Protein AF-A0A3B5AKZ3-F1 (afdb_monomer_lite)

Radius of gyration: 23.42 Å; chains: 1; bounding box: 52×50×94 Å

Sequence (272 aa):
SLGPVSRWSVMSQTPILSVLPTRTLVDEKFKVLVENLPPACPVTVRSLHHSEDNHDWEAFGFYVSDHGGTVNVSKDLSFGGTYTGQEPMGLLWSMCPVPGSREADSILVTEQWTNSFPLRSCPGPFPGILDLWGGGGGLMEYRSALLASHGYATMSLDYLGCDQPEFSYAEVSTAFNIIKDHPQVIEDRVGVFGISLGSLVALYLYPGAGHLIEPPFSPHFRVTNFMTSERGKVVMLWGGHTKPHADAQEDSWRKILSFLQQHLYCRHKAKL

Organism: NCBI:txid144197

Foldseek 3Di:
DDDDDPPPPPPPQDKDWDKPPPDDAPLDFIKIKIARAAAQAKDKDKDWDQAPVRWIKIWIFIFTHHRRRMDIQQAGFGPDTLDTGNDRLRRQQSIDTDPPGDDDDFRQPPPPDDDDQPQDPDPAQFAEEEEEEDPQFDWRCSVVSVVSPVGYHYDTDGQCHLVHPDGDPPRVVVVQVVRLPDPSHDNVGYYYDYADPCLVVVCVVQPQAFRDQDAASGYDDQWHWGQRPPDGIDIDGRGGDRPSNNVSNSVVVVVVSVVSCCRRPNDDPDDD

Secondary structure (DSSP, 8-state):
---------------EEEEESSS--TTS--EEEEESPPTT-EEEEEEEEE-TTS-EEEEEEEEE--TTS-EETTTSPB-SBS--BS-TTHHHHT-EEPTTSPPPP---------S-----S----EEEEEEE--TT-S---HHHHHHHHTT-EEEEE--S-TT--S--HHHHHHHHHHHHT-TTEEEEEEEEEE-STTHHHHHHHSTT--S--PSTTPPP-SEEEEEETTTEEEEEE----HHHHHHHHHHHHHHHHHHHIIIII-------

Structure (mmCIF, N/CA/C/O backbone):
data_AF-A0A3B5AKZ3-F1
#
_entry.id   AF-A0A3B5AKZ3-F1
#
loop_
_atom_site.group_PDB
_atom_site.id
_atom_site.type_symbol
_atom_site.label_atom_id
_atom_site.label_alt_id
_atom_site.label_comp_id
_atom_site.label_asym_id
_atom_site.label_entity_id
_atom_site.label_seq_id
_atom_site.pdbx_PDB_ins_code
_atom_site.Cartn_x
_atom_site.Cartn_y
_atom_site.Cartn_z
_atom_site.occupancy
_atom_site.B_iso_or_equiv
_atom_site.auth_seq_id
_atom_site.auth_comp_id
_atom_site.auth_asym_id
_atom_site.auth_atom_id
_atom_site.pdbx_PDB_model_num
ATOM 1 N N . SER A 1 1 ? -28.402 2.019 60.873 1.00 38.19 1 SER A N 1
ATOM 2 C CA . SER A 1 1 ? -27.631 0.982 60.167 1.00 38.19 1 SER A CA 1
ATOM 3 C C . SER A 1 1 ? -27.603 1.354 58.696 1.00 38.19 1 SER A C 1
ATOM 5 O O . SER A 1 1 ? -28.601 1.170 58.014 1.00 38.19 1 SER A O 1
ATOM 7 N N . LEU A 1 2 ? -26.532 2.011 58.250 1.00 40.41 2 LEU A N 1
ATOM 8 C CA . LEU A 1 2 ? -26.269 2.285 56.836 1.00 40.41 2 LEU A CA 1
ATOM 9 C C . LEU A 1 2 ? -25.226 1.249 56.413 1.00 40.41 2 LEU A C 1
ATOM 11 O O . LEU A 1 2 ? -24.112 1.263 56.932 1.00 40.41 2 LEU A O 1
ATOM 15 N N . GLY A 1 3 ? -25.630 0.289 55.581 1.00 41.44 3 GLY A N 1
ATOM 16 C CA . GLY A 1 3 ? -24.739 -0.757 55.081 1.00 41.44 3 GLY A CA 1
ATOM 17 C C . GLY A 1 3 ? -23.636 -0.174 54.188 1.00 41.44 3 GLY A C 1
ATOM 18 O O . GLY A 1 3 ? -23.823 0.901 53.613 1.00 41.44 3 GLY A O 1
ATOM 19 N N . PRO A 1 4 ? -22.481 -0.848 54.064 1.00 47.69 4 PRO A N 1
ATOM 20 C CA . PRO A 1 4 ? -21.400 -0.361 53.225 1.00 47.69 4 PRO A CA 1
ATOM 21 C C . PRO A 1 4 ? -21.835 -0.396 51.758 1.00 47.69 4 PRO A C 1
ATOM 23 O O . PRO A 1 4 ? -22.266 -1.427 51.244 1.00 47.69 4 PRO A O 1
ATOM 26 N N . VAL A 1 5 ? -21.710 0.748 51.083 1.00 45.78 5 VAL A N 1
ATOM 27 C CA . VAL A 1 5 ? -21.832 0.850 49.628 1.00 45.78 5 VAL A CA 1
ATOM 28 C C . VAL A 1 5 ? -20.683 0.041 49.035 1.00 45.78 5 VAL A C 1
ATOM 30 O O . VAL A 1 5 ? -19.519 0.430 49.140 1.00 45.78 5 VAL A O 1
ATOM 33 N N . SER A 1 6 ? -20.998 -1.114 48.455 1.00 44.44 6 SE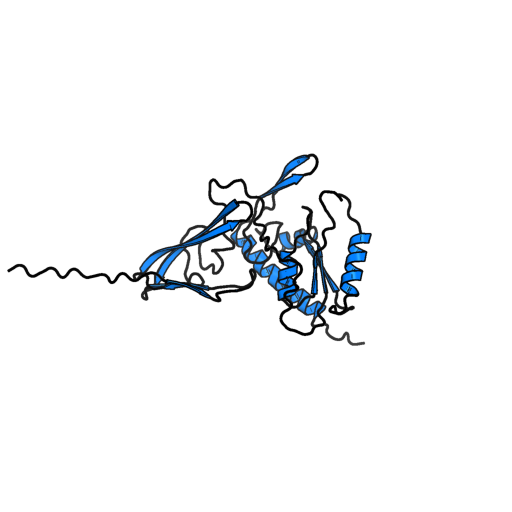R A N 1
ATOM 34 C CA . SER A 1 6 ? -20.045 -1.924 47.706 1.00 44.44 6 SER A CA 1
ATOM 35 C C . SER A 1 6 ? -19.539 -1.102 46.525 1.00 44.44 6 SER A C 1
ATOM 37 O O . SER A 1 6 ? -20.247 -0.884 45.540 1.00 44.44 6 SER A O 1
ATOM 39 N N . ARG A 1 7 ? -18.309 -0.606 46.648 1.00 41.50 7 ARG A N 1
ATOM 40 C CA . ARG A 1 7 ? -17.554 -0.000 45.558 1.00 41.50 7 ARG A CA 1
ATOM 41 C C . ARG A 1 7 ? -17.318 -1.112 44.541 1.00 41.50 7 ARG A C 1
ATOM 43 O O . ARG A 1 7 ? -16.492 -1.986 44.781 1.00 41.50 7 ARG A O 1
ATOM 50 N N . TRP A 1 8 ? -18.086 -1.115 43.454 1.00 39.38 8 TRP A N 1
ATOM 51 C CA . TRP A 1 8 ? -17.818 -1.972 42.306 1.00 39.38 8 TRP A CA 1
ATOM 52 C C . TRP A 1 8 ? -16.406 -1.643 41.828 1.00 39.38 8 TRP A C 1
ATOM 54 O O . TRP A 1 8 ? -16.157 -0.588 41.245 1.00 39.38 8 TRP A O 1
ATOM 64 N N . SER A 1 9 ? -15.457 -2.510 42.160 1.00 45.84 9 SER A N 1
ATOM 65 C CA . SER A 1 9 ? -14.143 -2.514 41.548 1.00 45.84 9 SER A CA 1
ATOM 66 C C . SER A 1 9 ? -14.359 -2.890 40.090 1.00 45.84 9 SER A C 1
ATOM 68 O O . SER A 1 9 ? -14.477 -4.070 39.762 1.00 45.84 9 SER A O 1
ATOM 70 N N . VAL A 1 10 ? -14.467 -1.886 39.221 1.00 53.59 10 VAL A N 1
ATOM 71 C CA . VAL A 1 10 ? -14.235 -2.080 37.792 1.00 53.59 10 VAL A CA 1
ATOM 72 C C . VAL A 1 10 ? -12.826 -2.652 37.711 1.00 53.59 10 VAL A C 1
ATOM 74 O O . VAL A 1 10 ? -11.857 -1.959 38.019 1.00 53.59 10 VAL A O 1
ATOM 77 N N . MET A 1 11 ? -12.715 -3.953 37.435 1.00 53.28 11 MET A N 1
ATOM 78 C CA . MET A 1 11 ? -11.422 -4.567 37.169 1.00 53.28 11 MET A CA 1
ATOM 79 C C . MET A 1 11 ? -10.789 -3.750 36.047 1.00 53.28 11 MET A C 1
ATOM 81 O O . MET A 1 11 ? -11.397 -3.594 34.990 1.00 53.28 11 MET A O 1
ATOM 85 N N . SER A 1 12 ? -9.618 -3.172 36.313 1.00 55.72 12 SER A N 1
ATOM 86 C CA . SER A 1 12 ? -8.821 -2.475 35.309 1.00 55.72 12 SER A CA 1
ATOM 87 C C . SER A 1 12 ? -8.447 -3.493 34.238 1.00 55.72 12 SER A C 1
ATOM 89 O O . SER A 1 12 ? -7.471 -4.224 34.392 1.00 55.72 12 SER A O 1
ATOM 91 N N . GLN A 1 13 ? -9.263 -3.598 33.193 1.00 72.88 13 GLN A N 1
ATOM 92 C CA . GLN A 1 13 ? -8.918 -4.366 32.011 1.00 72.88 13 GLN A CA 1
ATOM 93 C C . GLN A 1 13 ? -7.865 -3.557 31.260 1.00 72.88 13 GLN A C 1
ATOM 95 O O . GLN A 1 13 ? -8.132 -2.446 30.807 1.00 72.88 13 GLN A O 1
ATOM 100 N N . THR A 1 14 ? -6.636 -4.068 31.228 1.00 87.56 14 THR A N 1
ATOM 101 C CA . THR A 1 14 ? -5.551 -3.450 30.467 1.00 87.56 14 THR A CA 1
ATOM 102 C C . THR A 1 14 ? -5.810 -3.710 28.985 1.00 87.56 14 THR A C 1
ATOM 104 O O . THR A 1 14 ? -5.839 -4.887 28.605 1.00 87.56 14 THR A O 1
ATOM 107 N N . PRO A 1 15 ? -5.984 -2.666 28.153 1.00 93.00 15 PRO A N 1
ATOM 108 C CA . PRO A 1 15 ? -6.176 -2.843 26.721 1.00 93.00 15 PRO A CA 1
ATOM 109 C C . PRO A 1 15 ? -5.001 -3.601 26.104 1.00 93.00 15 PRO A C 1
ATOM 111 O O . PRO A 1 15 ? -3.843 -3.328 26.433 1.00 93.00 15 PRO A O 1
ATOM 114 N N . ILE A 1 16 ? -5.292 -4.535 25.203 1.00 94.56 16 ILE A N 1
ATOM 115 C CA . ILE A 1 16 ? -4.279 -5.290 24.459 1.00 94.56 16 ILE A CA 1
ATOM 116 C C . ILE A 1 16 ? -4.381 -4.901 22.990 1.00 94.56 16 ILE A C 1
ATOM 118 O O . ILE A 1 16 ? -5.439 -5.049 22.390 1.00 94.56 16 ILE A O 1
ATOM 122 N N . LEU A 1 17 ? -3.281 -4.411 22.417 1.00 93.75 17 LEU A N 1
ATOM 123 C CA . LEU A 1 17 ? -3.163 -4.109 20.992 1.00 93.75 17 LEU A CA 1
ATOM 124 C C . LEU A 1 17 ? -2.343 -5.209 20.313 1.00 93.75 17 LEU A C 1
ATOM 126 O O . LEU A 1 17 ? -1.174 -5.402 20.646 1.00 93.75 17 LEU A O 1
ATOM 130 N N . SER A 1 18 ? -2.945 -5.893 19.344 1.00 93.88 18 SER A N 1
ATOM 131 C CA . SER A 1 18 ? -2.340 -7.007 18.611 1.00 93.88 18 SER A CA 1
ATOM 132 C C . SER A 1 18 ? -2.333 -6.728 17.109 1.00 93.88 18 SER A C 1
ATOM 134 O O . SER A 1 18 ? -3.337 -6.282 16.551 1.00 93.88 18 SER A O 1
ATOM 136 N N . VAL A 1 19 ? -1.218 -7.037 16.439 1.00 91.62 19 VAL A N 1
ATOM 137 C CA . VAL A 1 19 ? -1.075 -6.943 14.976 1.00 91.62 19 VAL A CA 1
ATOM 138 C C . VAL A 1 19 ? -0.742 -8.317 14.404 1.00 91.62 19 VAL A C 1
ATOM 140 O O . VAL A 1 19 ? 0.185 -8.977 14.875 1.00 91.62 19 VAL A O 1
ATOM 143 N N . LEU A 1 20 ? -1.519 -8.769 13.415 1.00 89.25 20 LEU A N 1
ATOM 144 C CA . LEU A 1 20 ? -1.401 -10.109 12.834 1.00 89.25 20 LEU A CA 1
ATOM 145 C C . LEU A 1 20 ? -1.393 -10.075 11.293 1.00 89.25 20 LEU A C 1
ATOM 147 O O . LEU A 1 20 ? -2.355 -9.573 10.706 1.00 89.25 20 LEU A O 1
ATOM 151 N N . PRO A 1 21 ? -0.394 -10.688 10.631 1.00 90.44 21 PRO A N 1
ATOM 152 C CA . PRO A 1 21 ? 0.813 -11.276 11.227 1.00 90.44 21 PRO A CA 1
ATOM 153 C C . PRO A 1 21 ? 1.736 -10.194 11.820 1.00 90.44 21 PRO A C 1
ATOM 155 O O . PRO A 1 21 ? 1.612 -9.018 11.495 1.00 90.44 21 PRO A O 1
ATOM 158 N N . THR A 1 22 ? 2.666 -10.588 12.695 1.00 84.06 22 THR A N 1
ATOM 159 C CA . THR A 1 22 ? 3.610 -9.654 13.344 1.00 84.06 22 THR A CA 1
ATOM 160 C C . THR A 1 22 ? 4.684 -9.118 12.395 1.00 84.06 22 THR A C 1
ATOM 162 O O . THR A 1 22 ? 5.329 -8.119 12.699 1.00 84.06 22 THR A O 1
ATOM 165 N N . ARG A 1 23 ? 4.881 -9.776 11.248 1.00 81.56 23 ARG A N 1
ATOM 166 C CA . ARG A 1 23 ? 5.734 -9.327 10.147 1.00 81.56 23 ARG A CA 1
ATOM 167 C C . ARG A 1 23 ? 5.073 -9.700 8.826 1.00 81.56 23 ARG A C 1
ATOM 169 O O . ARG A 1 23 ? 4.605 -10.827 8.679 1.00 81.56 23 ARG A O 1
ATOM 176 N N . THR A 1 24 ? 5.046 -8.761 7.892 1.00 84.19 24 THR A N 1
ATOM 177 C CA . THR A 1 24 ? 4.426 -8.899 6.567 1.00 84.19 24 THR A CA 1
ATOM 178 C C . THR A 1 24 ? 5.118 -7.937 5.605 1.00 84.19 24 THR A C 1
ATOM 180 O O . THR A 1 24 ? 5.812 -7.025 6.064 1.00 84.19 24 THR A O 1
ATOM 183 N N . LEU A 1 25 ? 4.989 -8.156 4.298 1.00 84.25 25 LEU A N 1
ATOM 184 C CA . LEU A 1 25 ? 5.476 -7.203 3.297 1.00 84.25 25 LEU A CA 1
ATOM 185 C C . LEU A 1 25 ? 4.591 -5.953 3.273 1.00 84.25 25 LEU A C 1
ATOM 187 O O . LEU A 1 25 ? 3.413 -6.022 3.612 1.00 84.25 25 LEU A O 1
ATOM 191 N N . VAL A 1 26 ? 5.137 -4.812 2.847 1.00 83.56 26 VAL A N 1
ATOM 192 C CA . VAL A 1 26 ? 4.368 -3.557 2.825 1.00 83.56 26 VAL A CA 1
ATOM 193 C C . VAL A 1 26 ? 3.151 -3.622 1.899 1.00 83.56 26 VAL A C 1
ATOM 195 O O . VAL A 1 26 ? 2.196 -2.907 2.140 1.00 83.56 26 VAL A O 1
ATOM 198 N N . ASP A 1 27 ? 3.125 -4.504 0.897 1.00 84.19 27 ASP A N 1
ATOM 199 C CA . ASP A 1 27 ? 1.981 -4.709 0.002 1.00 84.19 27 ASP A CA 1
ATOM 200 C C . ASP A 1 27 ? 1.003 -5.808 0.476 1.00 84.19 27 ASP A C 1
ATOM 202 O O . ASP A 1 27 ? 0.024 -6.123 -0.208 1.00 84.19 27 ASP A O 1
ATOM 206 N N . GLU A 1 28 ? 1.219 -6.372 1.667 1.00 87.56 28 GLU A N 1
ATOM 207 C CA . GLU A 1 28 ? 0.354 -7.369 2.296 1.00 87.56 28 GLU A CA 1
ATOM 208 C C . GLU A 1 28 ? -0.536 -6.749 3.386 1.00 87.56 28 GLU A C 1
ATOM 210 O O . GLU A 1 28 ? -0.158 -5.840 4.124 1.00 87.56 28 GLU A O 1
ATOM 215 N N . LYS A 1 29 ? -1.763 -7.266 3.518 1.00 89.62 29 LYS A N 1
ATOM 216 C CA . LYS A 1 29 ? -2.711 -6.791 4.534 1.00 89.62 29 LYS A CA 1
ATOM 217 C C . LYS A 1 29 ? -2.420 -7.433 5.886 1.00 89.62 29 LYS A C 1
ATOM 219 O O . LYS A 1 29 ? -2.343 -8.658 5.985 1.00 89.62 29 LYS A O 1
ATOM 224 N N . PHE A 1 30 ? -2.412 -6.625 6.940 1.00 89.44 30 PHE A N 1
ATOM 225 C CA . PHE A 1 30 ? -2.434 -7.100 8.323 1.00 89.44 30 PHE A CA 1
ATOM 226 C C . PHE A 1 30 ? -3.722 -6.697 9.036 1.00 89.44 30 PHE A C 1
ATOM 228 O O . PHE A 1 30 ? -4.519 -5.889 8.560 1.00 89.44 30 PHE A O 1
ATOM 235 N N . LYS A 1 31 ? -3.939 -7.307 10.198 1.00 92.88 31 LYS A N 1
ATOM 236 C CA . LYS A 1 31 ? -5.080 -7.049 11.071 1.00 92.88 31 LYS A CA 1
ATOM 237 C C . LYS A 1 31 ? -4.601 -6.372 12.334 1.00 92.88 31 LYS A C 1
ATOM 239 O O . LYS A 1 31 ? -3.650 -6.850 12.944 1.00 92.88 31 LYS A O 1
ATOM 244 N N . VAL A 1 32 ? -5.306 -5.325 12.740 1.00 94.88 32 VAL A N 1
ATOM 245 C CA . VAL A 1 32 ? -5.117 -4.676 14.038 1.00 94.88 32 VAL A CA 1
ATOM 246 C C . VAL A 1 32 ? -6.328 -4.988 14.907 1.00 94.88 32 VAL A C 1
ATOM 248 O O . VAL A 1 32 ? -7.470 -4.753 14.504 1.00 94.88 32 VAL A O 1
ATOM 251 N N . LEU A 1 33 ? -6.068 -5.549 16.082 1.00 96.50 33 LEU A N 1
ATOM 252 C CA . LEU A 1 33 ? -7.070 -5.908 17.078 1.00 96.50 33 LEU A CA 1
ATOM 253 C C . LEU A 1 33 ? -6.779 -5.149 18.369 1.00 96.50 33 LEU A C 1
ATOM 255 O O . LEU A 1 33 ? -5.634 -5.124 18.821 1.00 96.50 33 LEU A O 1
ATOM 259 N N . VAL A 1 34 ? -7.812 -4.556 18.958 1.00 96.38 34 VAL A N 1
ATOM 260 C CA . VAL A 1 34 ? -7.771 -3.988 20.306 1.00 96.38 34 VAL A CA 1
ATOM 261 C C . VAL A 1 34 ? -8.744 -4.770 21.169 1.00 96.38 34 VAL A C 1
ATOM 263 O O . VAL A 1 34 ? -9.936 -4.785 20.886 1.00 96.38 34 VAL A O 1
ATOM 266 N N . GLU A 1 35 ? -8.246 -5.425 22.202 1.00 96.12 35 GLU A N 1
ATOM 267 C CA . GLU A 1 35 ? -9.018 -6.285 23.100 1.00 96.12 35 GLU A CA 1
ATOM 268 C C . GLU A 1 35 ? -8.977 -5.728 24.530 1.00 96.12 35 GLU A C 1
ATOM 270 O O . GLU A 1 35 ? -8.195 -4.819 24.833 1.00 96.12 35 GLU A O 1
ATOM 275 N N . ASN A 1 36 ? -9.794 -6.293 25.425 1.00 95.25 36 ASN A N 1
ATOM 276 C CA . ASN A 1 36 ? -9.904 -5.885 26.834 1.00 95.25 36 ASN A CA 1
ATOM 277 C C . ASN A 1 36 ? -10.355 -4.425 27.027 1.00 95.25 36 ASN A C 1
ATOM 279 O O . ASN A 1 36 ? -9.921 -3.740 27.956 1.00 95.25 36 ASN A O 1
ATOM 283 N N . LEU A 1 37 ? -11.222 -3.935 26.140 1.00 94.69 37 LEU A N 1
ATOM 284 C CA . LEU A 1 37 ? -11.886 -2.643 26.289 1.00 94.69 37 LEU A CA 1
ATOM 285 C C . LEU A 1 37 ? -13.198 -2.806 27.072 1.00 94.69 37 LEU A C 1
ATOM 287 O O . LEU A 1 37 ? -13.832 -3.859 27.012 1.00 94.69 37 LEU A O 1
ATOM 291 N N . PRO A 1 38 ? -13.692 -1.759 27.755 1.00 94.31 38 PRO A N 1
ATOM 292 C CA . PRO A 1 38 ? -15.074 -1.759 28.222 1.00 94.31 38 PRO A CA 1
ATOM 293 C C . PRO A 1 38 ? -16.032 -1.950 27.028 1.00 94.31 38 PRO A C 1
ATOM 295 O O . PRO A 1 38 ? -15.749 -1.408 25.959 1.00 94.31 38 PRO A O 1
ATOM 298 N N . PRO A 1 39 ? -17.148 -2.688 27.164 1.00 95.12 39 PRO A N 1
ATOM 299 C CA . PRO A 1 39 ? -18.120 -2.845 26.081 1.00 95.12 39 PRO A CA 1
ATOM 300 C C . PRO A 1 39 ? -18.731 -1.513 25.626 1.00 95.12 39 PRO A C 1
ATOM 302 O O . PRO A 1 39 ? -19.013 -0.656 26.468 1.00 95.12 39 PRO A O 1
ATOM 305 N N . ALA A 1 40 ? -18.981 -1.354 24.320 1.00 94.75 40 ALA A N 1
ATOM 306 C CA . ALA A 1 40 ? -19.557 -0.138 23.720 1.00 94.75 40 ALA A CA 1
ATOM 307 C C . ALA A 1 40 ? -18.778 1.158 24.041 1.00 94.75 40 ALA A C 1
ATOM 309 O O . ALA A 1 40 ? -19.350 2.246 24.136 1.00 94.75 40 ALA A O 1
ATOM 310 N N . CYS A 1 41 ? -17.463 1.042 24.224 1.00 94.00 41 CYS A N 1
ATOM 311 C CA . CYS A 1 41 ? -16.572 2.138 24.573 1.00 94.00 41 CYS A CA 1
ATOM 312 C C . CYS A 1 41 ? -15.997 2.790 23.308 1.00 94.00 41 CYS A C 1
ATOM 314 O O . CYS A 1 41 ? -15.393 2.089 22.490 1.00 94.00 41 CYS A O 1
ATOM 316 N N . PRO A 1 42 ? -16.132 4.117 23.138 1.00 96.12 42 PRO A N 1
ATOM 317 C CA . PRO A 1 42 ? -15.429 4.843 22.090 1.00 96.12 42 PRO A CA 1
ATOM 318 C C . PRO A 1 42 ? -13.912 4.783 22.297 1.00 96.12 42 PRO A C 1
ATOM 320 O O . PRO A 1 42 ? -13.417 5.080 23.386 1.00 96.12 42 PRO A O 1
ATOM 323 N N . VAL A 1 43 ? -13.170 4.447 21.245 1.00 95.75 43 VAL A N 1
ATOM 324 C CA . VAL A 1 43 ? -11.705 4.382 21.258 1.00 95.75 43 VAL A CA 1
ATOM 325 C C . VAL A 1 43 ? -11.110 4.982 19.990 1.00 95.75 43 VAL A C 1
ATOM 327 O O . VAL A 1 43 ? -11.678 4.882 18.905 1.00 95.75 43 VAL A O 1
ATOM 330 N N . THR A 1 44 ? -9.928 5.576 20.123 1.00 96.56 44 THR A N 1
ATOM 331 C CA . THR A 1 44 ? -9.132 6.048 18.987 1.00 96.56 44 THR A CA 1
ATOM 332 C C . THR A 1 44 ? -7.949 5.116 18.802 1.00 96.56 44 THR A C 1
ATOM 334 O O . THR A 1 44 ? -7.157 4.937 19.728 1.00 96.56 44 THR A O 1
ATOM 337 N N . VAL A 1 45 ? -7.802 4.552 17.606 1.00 96.00 45 VAL A N 1
ATOM 338 C CA . VAL A 1 45 ? -6.613 3.777 17.232 1.00 96.00 45 VAL A CA 1
ATOM 339 C C . VAL A 1 45 ? -5.729 4.672 16.375 1.00 96.00 45 VAL A C 1
ATOM 341 O O . VAL A 1 45 ? -6.194 5.191 15.360 1.00 96.00 45 VAL A O 1
ATOM 344 N N . ARG A 1 46 ? -4.474 4.875 16.792 1.00 94.12 46 ARG A N 1
ATOM 345 C CA . ARG A 1 46 ? -3.507 5.770 16.138 1.00 94.12 46 ARG A CA 1
ATOM 346 C C . ARG A 1 46 ? -2.262 4.997 15.717 1.00 94.12 46 ARG A C 1
ATOM 348 O O . ARG A 1 46 ? -1.739 4.202 16.492 1.00 94.12 46 ARG A O 1
ATOM 355 N N . SER A 1 47 ? -1.803 5.265 14.503 1.00 92.94 47 SER A N 1
ATOM 356 C CA . SER A 1 47 ? -0.531 4.819 13.946 1.00 92.94 47 SER A CA 1
ATOM 357 C C . SER A 1 47 ? 0.404 6.020 13.852 1.00 92.94 47 SER A C 1
ATOM 359 O O . SER A 1 47 ? -0.026 7.102 13.447 1.00 92.94 47 SER A O 1
ATOM 361 N N . LEU A 1 48 ? 1.656 5.833 14.262 1.00 89.56 48 LEU A N 1
ATOM 362 C CA . LEU A 1 48 ? 2.703 6.847 14.221 1.00 89.56 48 LEU A CA 1
ATOM 363 C C . LEU A 1 48 ? 3.917 6.262 13.513 1.00 89.56 48 LEU A C 1
ATOM 365 O O . LEU A 1 48 ? 4.334 5.145 13.826 1.00 89.56 48 LEU A O 1
ATOM 369 N N . HIS A 1 49 ? 4.482 7.025 12.588 1.00 85.19 49 HIS A N 1
ATOM 370 C CA . HIS A 1 49 ? 5.695 6.655 11.880 1.00 85.19 49 HIS A CA 1
ATOM 371 C C . HIS A 1 49 ? 6.701 7.800 11.955 1.00 85.19 49 HIS A C 1
ATOM 373 O O . HIS A 1 49 ? 6.380 8.939 11.628 1.00 85.19 49 HIS A O 1
ATOM 379 N N . HIS A 1 50 ? 7.911 7.477 12.400 1.00 81.75 50 HIS A N 1
ATOM 380 C CA . HIS A 1 50 ? 9.039 8.395 12.413 1.00 81.75 50 HIS A CA 1
ATOM 381 C C . HIS A 1 50 ? 9.920 8.068 11.208 1.00 81.75 50 HIS A C 1
ATOM 383 O O . HIS A 1 50 ? 10.486 6.976 11.146 1.00 81.75 50 HIS A O 1
ATOM 389 N N . SER A 1 51 ? 9.978 8.988 10.247 1.00 72.06 51 SER A N 1
ATOM 390 C CA . SER A 1 51 ? 10.816 8.859 9.053 1.00 72.06 51 SER A CA 1
ATOM 391 C C . SER A 1 51 ? 12.289 9.106 9.390 1.00 72.06 51 SER A C 1
ATOM 393 O O . SER A 1 51 ? 12.606 9.875 10.300 1.00 72.06 51 SER A O 1
ATOM 395 N N . GLU A 1 52 ? 13.188 8.507 8.609 1.00 69.25 52 GLU A N 1
ATOM 396 C CA . GLU A 1 52 ? 14.638 8.733 8.687 1.00 69.25 52 GLU A CA 1
ATOM 397 C C . GLU A 1 52 ? 15.018 10.211 8.492 1.00 69.25 52 GLU A C 1
ATOM 399 O O . GLU A 1 52 ? 15.981 10.696 9.087 1.00 69.25 52 GLU A O 1
ATOM 404 N N . ASP A 1 53 ? 14.197 10.960 7.753 1.00 66.12 53 ASP A N 1
ATOM 405 C CA . ASP A 1 53 ? 14.374 12.394 7.512 1.00 66.12 53 ASP A CA 1
ATOM 406 C C . ASP A 1 53 ? 13.856 13.278 8.669 1.00 66.12 53 ASP A C 1
ATOM 408 O O . ASP A 1 53 ? 13.658 14.484 8.498 1.00 66.12 53 ASP A O 1
ATOM 412 N N . ASN A 1 54 ? 13.624 12.703 9.859 1.00 68.56 54 ASN A N 1
ATOM 413 C CA . ASN A 1 54 ? 13.040 13.366 11.037 1.00 68.56 54 ASN A CA 1
ATOM 414 C C . ASN A 1 54 ? 11.653 13.987 10.779 1.00 68.56 54 ASN A C 1
ATOM 416 O O . ASN A 1 54 ? 11.293 15.019 11.357 1.00 68.56 54 ASN A O 1
ATOM 420 N N . HIS A 1 55 ? 10.859 13.358 9.914 1.00 72.94 55 HIS A N 1
ATOM 421 C CA . HIS A 1 55 ? 9.462 13.725 9.699 1.00 72.94 55 HIS A CA 1
ATOM 422 C C . HIS A 1 55 ? 8.542 12.745 10.422 1.00 72.94 55 HIS A C 1
ATOM 424 O O . HIS A 1 55 ? 8.610 11.538 10.194 1.00 72.94 55 HIS A O 1
ATOM 430 N N . ASP A 1 56 ? 7.653 13.275 11.258 1.00 81.50 56 ASP A N 1
ATOM 431 C CA . ASP A 1 56 ? 6.632 12.478 11.927 1.00 81.50 56 ASP A CA 1
ATOM 432 C C . ASP A 1 56 ? 5.361 12.421 11.084 1.00 81.50 56 ASP A C 1
ATOM 434 O O . ASP A 1 56 ? 4.861 13.433 10.582 1.00 81.50 56 ASP A O 1
ATOM 438 N N . TRP A 1 57 ? 4.819 11.218 10.975 1.00 84.94 57 TRP A N 1
ATOM 439 C CA . TRP A 1 57 ? 3.610 10.905 10.235 1.00 84.94 57 TRP A CA 1
ATOM 440 C C . TRP A 1 57 ? 2.598 10.239 11.148 1.00 84.94 57 TRP A C 1
ATOM 442 O O . TRP A 1 57 ? 2.951 9.434 12.014 1.00 84.94 57 TRP A O 1
ATOM 452 N N . GLU A 1 58 ? 1.325 10.552 10.934 1.00 92.31 58 GLU A N 1
ATOM 453 C CA . GLU A 1 58 ? 0.245 9.965 11.710 1.00 92.31 58 GLU A CA 1
ATOM 454 C C . GLU A 1 58 ? -0.965 9.568 10.870 1.00 92.31 58 GLU A C 1
ATOM 456 O O . GLU A 1 58 ? -1.302 10.207 9.876 1.00 92.31 58 GLU A O 1
ATOM 461 N N . ALA A 1 59 ? -1.658 8.529 11.328 1.00 93.38 59 ALA A N 1
ATOM 462 C CA . ALA A 1 59 ? -3.010 8.185 10.908 1.00 93.38 59 ALA A CA 1
ATOM 463 C C . ALA A 1 59 ? -3.822 7.765 12.133 1.00 93.38 59 ALA A C 1
ATOM 465 O O . ALA A 1 59 ? -3.289 7.145 13.056 1.00 93.38 59 ALA A O 1
ATOM 466 N N . PHE A 1 60 ? -5.119 8.054 12.153 1.00 95.62 60 PHE A N 1
ATOM 467 C CA . PHE A 1 60 ? -5.995 7.604 13.230 1.00 95.62 60 PHE A CA 1
ATOM 468 C C . PHE A 1 60 ? -7.431 7.387 12.768 1.00 95.62 60 PHE A C 1
ATOM 470 O O . PHE A 1 60 ? -7.936 8.097 11.900 1.00 95.62 60 PHE A O 1
ATOM 477 N N . GLY A 1 61 ? -8.089 6.410 13.389 1.00 96.44 61 GLY A N 1
ATOM 478 C CA . GLY A 1 61 ? -9.510 6.122 13.202 1.00 96.44 61 GLY A CA 1
ATOM 479 C C . GLY A 1 61 ? -10.255 6.091 14.534 1.00 96.44 61 GLY A C 1
ATOM 480 O O . GLY A 1 61 ? -9.687 5.712 15.566 1.00 96.44 61 GLY A O 1
ATOM 481 N N . PHE A 1 62 ? -11.524 6.491 14.509 1.00 97.69 62 PHE A N 1
ATOM 482 C CA . PHE A 1 62 ? -12.426 6.462 15.661 1.00 97.69 62 PHE A CA 1
ATOM 483 C C . PHE A 1 62 ? -13.333 5.236 15.604 1.00 97.69 62 PHE A C 1
ATOM 485 O O . PHE A 1 62 ? -14.080 5.066 14.646 1.00 97.69 62 PHE A O 1
ATOM 492 N N . TYR A 1 63 ? -13.317 4.422 16.653 1.00 97.69 63 TYR A N 1
ATOM 493 C CA . TYR A 1 63 ? -14.038 3.154 16.738 1.00 97.69 63 TYR A CA 1
ATOM 494 C C . TYR A 1 63 ? -14.873 3.081 18.014 1.00 97.69 63 TYR A C 1
ATOM 496 O O . TYR A 1 63 ? -14.712 3.882 18.934 1.00 97.69 63 TYR A O 1
ATOM 504 N N . VAL A 1 64 ? -15.758 2.090 18.079 1.00 96.81 64 VAL A N 1
ATOM 505 C CA . VAL A 1 64 ? -16.504 1.731 19.288 1.00 96.81 64 VAL A CA 1
ATOM 506 C C . VAL A 1 64 ? -16.337 0.231 19.497 1.00 96.81 64 VAL A C 1
ATOM 508 O O . VAL A 1 64 ? -16.571 -0.530 18.560 1.00 96.81 64 VAL A O 1
ATOM 511 N N . SER A 1 65 ? -15.918 -0.189 20.692 1.00 96.25 65 SER A N 1
ATOM 512 C CA . SER A 1 65 ? -15.769 -1.611 21.014 1.00 96.25 65 SER A CA 1
ATOM 513 C C . SER A 1 65 ? -17.102 -2.349 20.981 1.00 96.25 65 SER A C 1
ATOM 515 O O . SER A 1 65 ? -18.156 -1.807 21.330 1.00 96.25 65 SER A O 1
ATOM 517 N N . ASP A 1 66 ? -17.056 -3.615 20.588 1.00 96.00 66 ASP A N 1
ATOM 518 C CA . ASP A 1 66 ? -18.219 -4.485 20.612 1.00 96.00 66 ASP A CA 1
ATOM 519 C C . ASP A 1 66 ? -18.646 -4.853 22.050 1.00 96.00 66 ASP A C 1
ATOM 521 O O . ASP A 1 66 ? -18.101 -4.394 23.058 1.00 96.00 66 ASP A O 1
ATOM 525 N N . HIS A 1 67 ? -19.668 -5.701 22.156 1.00 95.19 67 HIS A N 1
ATOM 526 C CA . HIS A 1 67 ? -20.172 -6.196 23.438 1.00 95.19 67 HIS A CA 1
ATOM 527 C C . HIS A 1 67 ? -19.148 -7.054 24.206 1.00 95.19 67 HIS A C 1
ATOM 529 O O . HIS A 1 67 ? -19.280 -7.209 25.419 1.00 95.19 67 HIS A O 1
ATOM 535 N N . GLY A 1 68 ? -18.148 -7.604 23.513 1.00 94.69 68 GLY A N 1
ATOM 536 C CA . GLY A 1 68 ? -17.036 -8.361 24.079 1.00 94.69 68 GLY A CA 1
ATOM 537 C C . GLY A 1 68 ? -15.827 -7.497 24.442 1.00 94.69 68 GLY A C 1
ATOM 538 O O . GLY A 1 68 ? -14.837 -8.042 24.925 1.00 94.69 68 GLY A O 1
ATOM 539 N N . GLY A 1 69 ? -15.881 -6.177 24.231 1.00 95.88 69 GLY A N 1
ATOM 540 C CA . GLY A 1 69 ? -14.753 -5.294 24.518 1.00 95.88 69 GLY A CA 1
ATOM 541 C C . GLY A 1 69 ? -13.649 -5.347 23.463 1.00 95.88 69 GLY A C 1
ATOM 542 O O . GLY A 1 69 ? -12.482 -5.120 23.788 1.00 95.88 69 GLY A O 1
ATOM 543 N N . THR A 1 70 ? -13.998 -5.670 22.217 1.00 96.75 70 THR A N 1
ATOM 544 C CA . THR A 1 70 ? -13.050 -5.810 21.106 1.00 96.75 70 THR A CA 1
ATOM 545 C C . THR A 1 70 ? -13.312 -4.774 20.016 1.00 96.75 70 THR A C 1
ATOM 547 O O . THR A 1 70 ? -14.459 -4.460 19.711 1.00 96.75 70 THR A O 1
ATOM 550 N N . VAL A 1 71 ? -12.242 -4.257 19.413 1.00 97.62 71 VAL A N 1
ATOM 551 C CA . VAL A 1 71 ? -12.253 -3.527 18.140 1.00 97.62 71 VAL A CA 1
ATOM 552 C C . VAL A 1 71 ? -11.365 -4.267 17.148 1.00 97.62 71 VAL A C 1
ATOM 554 O O . VAL A 1 71 ? -10.180 -4.490 17.398 1.00 97.62 71 VAL A O 1
ATOM 557 N N . ASN A 1 72 ? -11.923 -4.617 15.997 1.00 97.25 72 ASN A N 1
ATOM 558 C CA . ASN A 1 72 ? -11.211 -5.156 14.852 1.00 97.25 72 ASN A CA 1
ATOM 559 C C . ASN A 1 72 ? -11.151 -4.102 13.747 1.00 97.25 72 ASN A C 1
ATOM 561 O O . ASN A 1 72 ? -12.083 -3.973 12.957 1.00 97.25 72 ASN A O 1
ATOM 565 N N . VAL A 1 73 ? -10.021 -3.402 13.638 1.00 95.69 73 VAL A N 1
ATOM 566 C CA . VAL A 1 73 ? -9.806 -2.307 12.668 1.00 95.69 73 VAL A CA 1
ATOM 567 C C . VAL A 1 73 ? -10.075 -2.745 11.222 1.00 95.69 73 VAL A C 1
ATOM 569 O O . VAL A 1 73 ? -10.496 -1.950 10.391 1.00 95.69 73 VAL A O 1
ATOM 572 N N . SER A 1 74 ? -9.879 -4.028 10.901 1.00 92.50 74 SER A N 1
ATOM 573 C CA . SER A 1 74 ? -10.122 -4.560 9.555 1.00 92.50 74 SER A CA 1
ATOM 574 C C . SER A 1 74 ? -11.594 -4.820 9.227 1.00 92.50 74 SER A C 1
ATOM 576 O O . SER A 1 74 ? -11.925 -5.115 8.076 1.00 92.50 74 SER A O 1
ATOM 578 N N . LYS A 1 75 ? -12.482 -4.795 10.219 1.00 94.69 75 LYS A N 1
ATOM 579 C CA . LYS A 1 75 ? -13.898 -5.154 10.057 1.00 94.69 75 LYS A CA 1
ATOM 580 C C . LYS A 1 75 ? -14.851 -4.077 10.545 1.00 94.69 75 LYS A C 1
ATOM 582 O O . LYS A 1 75 ? -15.925 -3.932 9.968 1.00 94.69 75 LYS A O 1
ATOM 587 N N . ASP A 1 76 ? -14.452 -3.347 11.569 1.00 96.69 76 ASP A N 1
ATOM 588 C CA . ASP A 1 76 ? -15.285 -2.344 12.201 1.00 96.69 76 ASP A CA 1
ATOM 589 C C . ASP A 1 76 ? -15.206 -1.025 11.433 1.00 96.69 76 ASP A C 1
ATOM 591 O O . ASP A 1 76 ? -14.216 -0.712 10.769 1.00 96.69 76 ASP A O 1
ATOM 595 N N . LEU A 1 77 ? -16.285 -0.250 11.503 1.00 96.81 77 LEU A N 1
ATOM 596 C CA . LEU A 1 77 ? -16.369 1.041 10.833 1.00 96.81 77 LEU A CA 1
ATOM 597 C C . LEU A 1 77 ? -15.598 2.094 11.632 1.00 96.81 77 LEU A C 1
ATOM 599 O O . LEU A 1 77 ? -15.902 2.322 12.803 1.00 96.81 77 LEU A O 1
ATOM 603 N N . SER A 1 78 ? -14.668 2.790 10.975 1.00 97.56 78 SER A N 1
ATOM 604 C CA . SER A 1 78 ? -14.143 4.053 11.491 1.00 97.56 78 SER A CA 1
ATOM 605 C C . SER A 1 78 ? -15.194 5.152 11.316 1.00 97.56 78 SER A C 1
ATOM 607 O O . SER A 1 78 ? -15.649 5.425 10.200 1.00 97.56 78 SER A O 1
ATOM 609 N N . PHE A 1 79 ? -15.574 5.813 12.405 1.00 96.06 79 PHE A N 1
ATOM 610 C CA . PHE A 1 79 ? -16.546 6.910 12.412 1.00 96.06 79 PHE A CA 1
ATOM 611 C C . PHE A 1 79 ? -15.928 8.272 12.057 1.00 96.06 79 PHE A C 1
ATOM 613 O O . PHE A 1 79 ? -16.657 9.240 11.849 1.00 96.06 79 PHE A O 1
ATOM 620 N N . GLY A 1 80 ? -14.599 8.371 11.988 1.00 92.06 80 GLY A N 1
ATOM 621 C CA . GLY A 1 80 ? -13.886 9.621 11.730 1.00 92.06 80 GLY A CA 1
ATOM 622 C C . GLY A 1 80 ? -12.386 9.500 11.967 1.00 92.06 80 GLY A 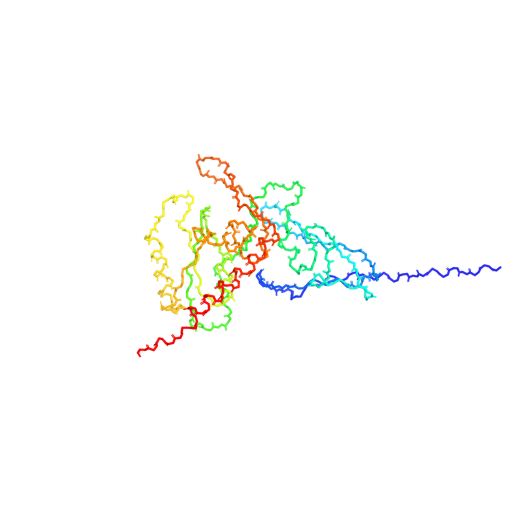C 1
ATOM 623 O O . GLY A 1 80 ? -11.894 8.454 12.382 1.00 92.06 80 GLY A O 1
ATOM 624 N N . GLY A 1 81 ? -11.675 10.598 11.728 1.00 93.88 81 GLY A N 1
ATOM 625 C CA . GLY A 1 81 ? -10.222 10.678 11.828 1.00 93.88 81 GLY A CA 1
ATOM 626 C C . GLY A 1 81 ? -9.598 10.973 10.472 1.00 93.88 81 GLY A C 1
ATOM 627 O O . GLY A 1 81 ? -10.156 11.753 9.699 1.00 93.88 81 GLY A O 1
ATOM 628 N N . THR A 1 82 ? -8.461 10.353 10.168 1.00 92.69 82 THR A N 1
ATOM 629 C CA . THR A 1 82 ? -7.801 10.489 8.860 1.00 92.69 82 THR A CA 1
ATOM 630 C C . THR A 1 82 ? -8.507 9.692 7.753 1.00 92.69 82 THR A C 1
ATOM 632 O O . THR A 1 82 ? -8.250 9.920 6.573 1.00 92.69 82 THR A O 1
ATOM 635 N N . TYR A 1 83 ? -9.433 8.795 8.115 1.00 95.69 83 TYR A N 1
ATOM 636 C CA . TYR A 1 83 ? -10.304 8.032 7.212 1.00 95.69 83 TYR A CA 1
ATOM 637 C C . TYR A 1 83 ? -11.619 7.627 7.908 1.00 95.69 83 TYR A C 1
ATOM 639 O O . TYR A 1 83 ? -11.718 7.626 9.139 1.00 95.69 83 TYR A O 1
ATOM 647 N N . THR A 1 84 ? -12.631 7.256 7.119 1.00 96.12 84 THR A N 1
ATOM 648 C CA . THR A 1 84 ? -13.941 6.764 7.581 1.00 96.12 84 THR A CA 1
ATOM 649 C C . THR A 1 84 ? -14.328 5.471 6.865 1.00 96.12 84 THR A C 1
ATOM 651 O O . THR A 1 84 ? -13.840 5.192 5.773 1.00 96.12 84 THR A O 1
ATOM 654 N N . GLY A 1 85 ? -15.235 4.696 7.461 1.00 95.94 85 GLY A N 1
ATOM 655 C CA . GLY A 1 85 ? -15.740 3.448 6.885 1.00 95.94 85 GLY A CA 1
ATOM 656 C C . GLY A 1 85 ? -14.909 2.218 7.254 1.00 95.94 85 GLY A C 1
ATOM 657 O O . GLY A 1 85 ? -14.089 2.253 8.171 1.00 95.94 85 GLY A O 1
ATOM 658 N N . GLN A 1 86 ? -15.178 1.104 6.570 1.00 96.38 86 GLN A N 1
ATOM 659 C CA . GLN A 1 86 ? -14.482 -0.166 6.778 1.00 96.38 86 GLN A CA 1
ATOM 660 C C . GLN A 1 86 ? -13.216 -0.194 5.917 1.00 96.38 86 GLN A C 1
ATOM 662 O O . GLN A 1 86 ? -13.247 -0.615 4.763 1.00 96.38 86 GLN A O 1
ATOM 667 N N . GLU A 1 87 ? -12.102 0.260 6.486 1.00 94.94 87 GLU A N 1
ATOM 668 C CA . GLU A 1 87 ? -10.849 0.478 5.759 1.00 94.94 87 GLU A CA 1
ATOM 669 C C . GLU A 1 87 ? -9.692 -0.246 6.462 1.00 94.94 87 GLU A C 1
ATOM 671 O O . GLU A 1 87 ? -9.009 0.348 7.300 1.00 94.94 87 GLU A O 1
ATOM 676 N N . PRO A 1 88 ? -9.429 -1.528 6.134 1.00 92.25 88 PRO A N 1
ATOM 677 C CA . PRO A 1 88 ? -8.486 -2.353 6.889 1.00 92.25 88 PRO A CA 1
ATOM 678 C C . PRO A 1 88 ? -7.066 -1.806 6.977 1.00 92.25 88 PRO A C 1
ATOM 680 O O . PRO A 1 88 ? -6.381 -2.047 7.966 1.00 92.25 88 PRO A O 1
ATOM 683 N N . MET A 1 89 ? -6.653 -1.072 5.945 1.00 94.94 89 MET A N 1
ATOM 684 C CA . MET A 1 89 ? -5.328 -0.466 5.834 1.00 94.94 89 MET A CA 1
ATOM 685 C C . MET A 1 89 ? -5.376 1.060 5.992 1.00 94.94 89 MET A C 1
ATOM 687 O O . MET A 1 89 ? -4.408 1.740 5.662 1.00 94.94 89 MET A O 1
ATOM 691 N N . GLY A 1 90 ? -6.484 1.604 6.518 1.00 93.62 90 GLY A N 1
ATOM 692 C CA . GLY A 1 90 ? -6.676 3.043 6.731 1.00 93.62 90 GLY A CA 1
ATOM 693 C C . GLY A 1 90 ? -5.577 3.674 7.578 1.00 93.62 90 GLY A C 1
ATOM 694 O O . GLY A 1 90 ? -5.110 4.761 7.268 1.00 93.62 90 GLY A O 1
ATOM 695 N N . LEU A 1 91 ? -5.068 2.949 8.579 1.00 92.88 91 LEU A N 1
ATOM 696 C CA . LEU A 1 91 ? -3.952 3.389 9.429 1.00 92.88 91 LEU A CA 1
ATOM 697 C C . LEU A 1 91 ? -2.594 3.514 8.706 1.00 92.88 91 LEU A C 1
ATOM 699 O O . LEU A 1 91 ? -1.625 3.928 9.341 1.00 92.88 91 LEU A O 1
ATOM 703 N N . LEU A 1 92 ? -2.511 3.150 7.422 1.00 91.50 92 LEU A N 1
ATOM 704 C CA . LEU A 1 92 ? -1.327 3.290 6.569 1.00 91.50 92 LEU A CA 1
ATOM 705 C C . LEU A 1 92 ? -1.575 4.266 5.425 1.00 91.50 92 LEU A C 1
ATOM 707 O O . LEU A 1 92 ? -0.965 5.330 5.391 1.00 91.50 92 LEU A O 1
ATOM 711 N N . TRP A 1 93 ? -2.516 3.956 4.527 1.00 92.12 93 TRP A N 1
ATOM 712 C CA . TRP A 1 93 ? -2.698 4.750 3.305 1.00 92.12 93 TRP A CA 1
ATOM 713 C C . TRP A 1 93 ? -3.163 6.182 3.586 1.00 92.12 93 TRP A C 1
ATOM 715 O O . TRP A 1 93 ? -2.976 7.075 2.759 1.00 92.12 93 TRP A O 1
ATOM 725 N N . SER A 1 94 ? -3.776 6.417 4.751 1.00 92.56 94 SER A N 1
ATOM 726 C CA . SER A 1 94 ? -4.261 7.735 5.149 1.00 92.56 94 SER A CA 1
ATOM 727 C C . SER A 1 94 ? -3.245 8.530 5.976 1.00 92.56 94 SER A C 1
ATOM 729 O O . SER A 1 94 ? -3.643 9.534 6.570 1.00 92.56 94 SER A O 1
ATOM 731 N N . MET A 1 95 ? -1.998 8.068 6.123 1.00 91.19 95 MET A N 1
ATOM 732 C CA . MET A 1 95 ? -1.005 8.808 6.900 1.00 91.19 95 MET A CA 1
ATOM 733 C C . MET A 1 95 ? -0.808 10.212 6.329 1.00 91.19 95 MET A C 1
ATOM 735 O O . MET A 1 95 ? -0.718 10.411 5.116 1.00 91.19 95 MET A O 1
ATOM 739 N N . CYS A 1 96 ? -0.730 11.190 7.220 1.00 87.12 96 CYS A N 1
ATOM 740 C CA . CYS A 1 96 ? -0.434 12.575 6.894 1.00 87.12 96 CYS A CA 1
ATOM 741 C C . CYS A 1 96 ? 0.710 13.103 7.773 1.00 87.12 96 CYS A C 1
ATOM 743 O O . CYS A 1 96 ? 0.903 12.588 8.880 1.00 87.12 96 CYS A O 1
ATOM 745 N N . PRO A 1 97 ? 1.454 14.129 7.320 1.00 83.19 97 PRO A N 1
ATOM 746 C CA . PRO A 1 97 ? 2.477 14.762 8.144 1.00 83.19 97 PRO A CA 1
ATOM 747 C C . PRO A 1 97 ? 1.860 15.335 9.421 1.00 83.19 97 PRO A C 1
ATOM 749 O O . PRO A 1 97 ? 0.789 15.952 9.373 1.00 83.19 97 PRO A O 1
ATOM 752 N N . VAL A 1 98 ? 2.539 15.166 10.554 1.00 83.31 98 VAL A N 1
ATOM 753 C CA . VAL A 1 98 ? 2.115 15.769 11.821 1.00 83.31 98 VAL A CA 1
ATOM 754 C C . VAL A 1 98 ? 2.287 17.295 11.732 1.00 83.31 98 VAL A C 1
ATOM 756 O O . VAL A 1 98 ? 3.369 17.772 11.381 1.00 83.31 98 VAL A O 1
ATOM 759 N N . PRO A 1 99 ? 1.263 18.106 12.064 1.00 70.31 99 PRO A N 1
ATOM 760 C CA . PRO A 1 99 ? 1.370 19.562 12.009 1.00 70.31 99 PRO A CA 1
ATOM 761 C C . PRO A 1 99 ? 2.561 20.090 12.824 1.00 70.31 99 PRO A C 1
ATOM 763 O O . PRO A 1 99 ? 2.632 19.888 14.034 1.00 70.31 99 PRO A O 1
ATOM 766 N N . GLY A 1 100 ? 3.483 20.799 12.165 1.00 61.72 100 GLY A N 1
ATOM 767 C CA . GLY A 1 100 ? 4.695 21.348 12.786 1.00 61.72 100 GLY A CA 1
ATOM 768 C C . GLY A 1 100 ? 5.983 20.570 12.494 1.00 61.72 100 GLY A C 1
ATOM 769 O O . GLY A 1 100 ? 7.060 21.077 12.811 1.00 61.72 100 GLY A O 1
ATOM 770 N N . SER A 1 101 ? 5.908 19.402 11.846 1.00 56.25 101 SER A N 1
ATOM 771 C CA . SER A 1 101 ? 7.073 18.798 11.190 1.00 56.25 101 SER A CA 1
ATOM 772 C C . SER A 1 101 ? 7.536 19.676 10.016 1.00 56.25 101 SER A C 1
ATOM 774 O O . SER A 1 101 ? 6.751 20.455 9.466 1.00 56.25 101 SER A O 1
ATOM 776 N N . ARG A 1 102 ? 8.811 19.574 9.612 1.00 51.50 102 ARG A N 1
ATOM 777 C CA . ARG A 1 102 ? 9.301 20.231 8.383 1.00 51.50 102 ARG A CA 1
ATOM 778 C C . ARG A 1 102 ? 8.471 19.760 7.169 1.00 51.50 102 ARG A C 1
ATOM 780 O O . ARG A 1 102 ? 7.812 18.723 7.233 1.00 51.50 102 ARG A O 1
ATOM 787 N N . GLU A 1 103 ? 8.397 20.575 6.112 1.00 48.22 103 GLU A N 1
ATOM 788 C CA . GLU A 1 103 ? 7.648 20.210 4.899 1.00 48.22 103 GLU A CA 1
ATOM 789 C C . GLU A 1 103 ? 8.229 18.917 4.328 1.00 48.22 103 GLU A C 1
ATOM 791 O O . GLU A 1 103 ? 9.401 18.888 3.966 1.00 48.22 103 GLU A O 1
ATOM 796 N N . ALA A 1 104 ? 7.413 17.865 4.290 1.00 42.97 104 ALA A N 1
ATOM 797 C CA . ALA A 1 104 ? 7.871 16.540 3.927 1.00 42.97 104 ALA A CA 1
ATOM 798 C C . ALA A 1 104 ? 8.313 16.480 2.459 1.00 42.97 104 ALA A C 1
ATOM 800 O O . ALA A 1 104 ? 7.503 16.661 1.544 1.00 42.97 104 ALA A O 1
ATOM 801 N N . ASP A 1 105 ? 9.582 16.147 2.254 1.00 43.44 105 ASP A N 1
ATOM 802 C CA . ASP A 1 105 ? 9.965 15.322 1.119 1.00 43.44 105 ASP A CA 1
ATOM 803 C C . ASP A 1 105 ? 9.396 13.913 1.395 1.00 43.44 105 ASP A C 1
ATOM 805 O O . ASP A 1 105 ? 9.173 13.546 2.551 1.00 43.44 105 ASP A O 1
ATOM 809 N N . SER A 1 106 ? 8.989 13.190 0.351 1.00 42.56 106 SER A N 1
ATOM 810 C CA . SER A 1 106 ? 8.263 11.907 0.419 1.00 42.56 106 SER A CA 1
ATOM 811 C C . SER A 1 106 ? 8.732 10.981 1.550 1.00 42.56 106 SER A C 1
ATOM 813 O O . SER A 1 106 ? 9.920 10.961 1.846 1.00 42.56 106 SER A O 1
ATOM 815 N N . ILE A 1 107 ? 7.844 10.144 2.116 1.00 39.16 107 ILE A N 1
ATOM 816 C CA . ILE A 1 107 ? 8.303 8.974 2.885 1.00 39.16 107 ILE A CA 1
ATOM 817 C C . ILE A 1 107 ? 9.114 8.122 1.913 1.00 39.16 107 ILE A C 1
ATOM 819 O O . ILE A 1 107 ? 8.567 7.341 1.135 1.00 39.16 107 ILE A O 1
ATOM 823 N N . LEU A 1 108 ? 10.425 8.307 1.939 1.00 34.91 108 LEU A N 1
ATOM 824 C CA . LEU A 1 108 ? 11.344 7.308 1.476 1.00 34.91 108 LEU A CA 1
ATOM 825 C C . LEU A 1 108 ? 11.244 6.217 2.533 1.00 34.91 108 LEU A C 1
ATOM 827 O O . LEU A 1 108 ? 11.693 6.378 3.664 1.00 34.91 108 LEU A O 1
ATOM 831 N N . VAL A 1 109 ? 10.595 5.107 2.189 1.00 32.78 109 VAL A N 1
ATOM 832 C CA . VAL A 1 109 ? 10.893 3.850 2.874 1.00 32.78 109 VAL A CA 1
ATOM 833 C C . VAL A 1 109 ? 12.294 3.465 2.402 1.00 32.78 109 VAL A C 1
ATOM 835 O O . VAL A 1 109 ? 12.472 2.624 1.523 1.00 32.78 109 VAL A O 1
ATOM 838 N N . THR A 1 110 ? 13.300 4.170 2.909 1.00 27.36 110 THR A N 1
ATOM 839 C CA . THR A 1 110 ? 14.699 3.784 2.823 1.00 27.36 110 THR A CA 1
ATOM 840 C C . THR A 1 110 ? 14.893 2.711 3.869 1.00 27.36 110 THR A C 1
ATOM 842 O O . THR A 1 110 ? 15.382 2.946 4.961 1.00 27.36 110 THR A O 1
ATOM 845 N N . GLU A 1 111 ? 14.492 1.483 3.558 1.00 28.86 111 GLU A N 1
ATOM 846 C CA . GLU A 1 111 ? 15.173 0.392 4.233 1.00 28.86 111 GLU A CA 1
ATOM 847 C C . GLU A 1 111 ? 16.582 0.334 3.628 1.00 28.86 111 GLU A C 1
ATOM 849 O O . GLU A 1 111 ? 16.743 0.063 2.437 1.00 28.86 111 GLU A O 1
ATOM 854 N N . GLN A 1 112 ? 17.606 0.639 4.434 1.00 23.56 112 GLN A N 1
ATOM 855 C CA . GLN A 1 112 ? 18.990 0.282 4.123 1.00 23.56 112 GLN A CA 1
ATOM 856 C C . GLN A 1 112 ? 19.063 -1.235 3.899 1.00 23.56 112 GLN A C 1
ATOM 858 O O . GLN A 1 112 ? 19.286 -2.003 4.834 1.00 23.56 112 GLN A O 1
ATOM 863 N N . TRP A 1 113 ? 18.909 -1.675 2.655 1.00 34.28 113 TRP A N 1
ATOM 864 C CA . TRP A 1 113 ? 19.276 -3.021 2.244 1.00 34.28 113 TRP A CA 1
ATOM 865 C C . TRP A 1 113 ? 20.534 -2.942 1.404 1.00 34.28 113 TRP A C 1
ATOM 867 O O . TRP A 1 113 ? 20.528 -2.711 0.202 1.00 34.28 113 TRP A O 1
ATOM 877 N N . THR A 1 114 ? 21.655 -3.194 2.060 1.00 25.09 114 THR A N 1
ATOM 878 C CA . THR A 1 114 ? 22.853 -3.675 1.389 1.00 25.09 114 THR A CA 1
ATOM 879 C C . THR A 1 114 ? 22.511 -4.962 0.635 1.00 25.09 114 THR A C 1
ATOM 881 O O . THR A 1 114 ? 22.273 -5.995 1.258 1.00 25.09 114 THR A O 1
ATOM 884 N N . ASN A 1 115 ? 22.484 -4.897 -0.702 1.00 26.80 115 ASN A N 1
ATOM 885 C CA . ASN A 1 115 ? 22.681 -6.008 -1.647 1.00 26.80 115 ASN A CA 1
ATOM 886 C C . ASN A 1 115 ? 22.242 -7.393 -1.144 1.00 26.80 115 ASN A C 1
ATOM 888 O O . ASN A 1 115 ? 23.053 -8.316 -1.037 1.00 26.80 115 ASN A O 1
ATOM 892 N N . SER A 1 116 ? 20.967 -7.559 -0.813 1.00 30.23 116 SER A N 1
ATOM 893 C CA . SER A 1 116 ? 20.451 -8.858 -0.392 1.00 30.23 116 SER A CA 1
ATOM 894 C C . SER A 1 116 ? 19.149 -9.143 -1.113 1.00 30.23 116 SER A C 1
ATOM 896 O O . SER A 1 116 ? 18.086 -8.706 -0.702 1.00 30.23 116 SER A O 1
ATOM 898 N N . PHE A 1 117 ? 19.262 -9.899 -2.208 1.00 39.81 117 PHE A N 1
ATOM 899 C CA . PHE A 1 117 ? 18.155 -10.552 -2.898 1.00 39.81 117 PHE A CA 1
ATOM 900 C C . PHE A 1 117 ? 17.322 -11.343 -1.874 1.00 39.81 117 PHE A C 1
ATOM 902 O O . PHE A 1 117 ? 17.758 -12.427 -1.467 1.00 39.81 117 PHE A O 1
ATOM 909 N N . PRO A 1 118 ? 16.125 -10.892 -1.453 1.00 38.19 118 PRO A N 1
ATOM 910 C CA . PRO A 1 118 ? 15.267 -11.699 -0.610 1.00 38.19 118 PRO A CA 1
ATOM 911 C C . PRO A 1 118 ? 14.473 -12.609 -1.545 1.00 38.19 118 PRO A C 1
ATOM 913 O O . PRO A 1 118 ? 13.252 -12.533 -1.654 1.00 38.19 118 PRO A O 1
ATOM 916 N N . LEU A 1 119 ? 15.184 -13.465 -2.282 1.00 46.34 119 LEU A N 1
ATOM 917 C CA . LEU A 1 119 ? 14.541 -14.550 -2.997 1.00 46.34 119 LEU A CA 1
ATOM 918 C C . LEU A 1 119 ? 13.930 -15.448 -1.923 1.00 46.34 119 LEU A C 1
ATOM 920 O O . LEU A 1 119 ? 14.648 -16.041 -1.112 1.00 46.34 119 LEU A O 1
ATOM 924 N N . ARG A 1 120 ? 12.593 -15.562 -1.914 1.00 47.44 120 ARG A N 1
ATOM 925 C CA . ARG A 1 120 ? 11.926 -16.715 -1.290 1.00 47.44 120 ARG A CA 1
ATOM 926 C C . ARG A 1 120 ? 12.721 -17.947 -1.714 1.00 47.44 120 ARG A C 1
ATOM 928 O O . ARG A 1 120 ? 13.075 -18.039 -2.884 1.00 47.44 120 ARG A O 1
ATOM 935 N N . SER A 1 121 ? 13.019 -18.834 -0.769 1.00 48.69 121 SER A N 1
ATOM 936 C CA . SER A 1 121 ? 13.917 -20.001 -0.829 1.00 48.69 121 SER A CA 1
ATOM 937 C C . SER A 1 121 ? 13.580 -21.029 -1.929 1.00 48.69 121 SER A C 1
ATOM 939 O O . SER A 1 121 ? 13.352 -22.209 -1.679 1.00 48.69 121 SER A O 1
ATOM 941 N N . CYS A 1 122 ? 13.546 -20.574 -3.175 1.00 56.03 122 CYS A N 1
ATOM 942 C CA . CYS A 1 122 ? 13.339 -21.320 -4.397 1.00 56.03 122 CYS A CA 1
ATOM 943 C C . CYS A 1 122 ? 14.669 -21.298 -5.165 1.00 56.03 122 CYS A C 1
ATOM 945 O O . CYS A 1 122 ? 15.287 -20.242 -5.277 1.00 56.03 122 CYS A O 1
ATOM 947 N N . PRO A 1 123 ? 15.131 -22.432 -5.708 1.00 69.31 123 PRO A N 1
ATOM 948 C CA . PRO A 1 123 ? 16.453 -22.526 -6.330 1.00 69.31 123 PRO A CA 1
ATOM 949 C C . PRO A 1 123 ? 16.596 -21.785 -7.679 1.00 69.31 123 PRO A C 1
ATOM 951 O O . PRO A 1 123 ? 17.647 -21.883 -8.307 1.00 69.31 123 PRO A O 1
ATOM 954 N N . GLY A 1 124 ? 15.581 -21.030 -8.121 1.00 71.88 124 GLY A N 1
ATOM 955 C CA . GLY A 1 124 ? 15.537 -20.413 -9.448 1.00 71.88 124 GLY A CA 1
ATOM 956 C C . GLY A 1 124 ? 15.494 -21.447 -10.586 1.00 71.88 124 GLY A C 1
ATOM 957 O O . GLY A 1 124 ? 15.300 -22.640 -10.327 1.00 71.88 124 GLY A O 1
ATOM 958 N N . PRO A 1 125 ? 15.666 -21.016 -11.850 1.00 81.50 125 PRO A N 1
ATOM 959 C CA . PRO A 1 125 ? 15.771 -19.624 -12.306 1.00 81.50 125 PRO A CA 1
ATOM 960 C C . PRO A 1 125 ? 14.421 -18.882 -12.266 1.00 81.50 125 PRO A C 1
ATOM 962 O O . PRO A 1 125 ? 13.358 -19.503 -12.275 1.00 81.50 125 PRO A O 1
ATOM 965 N N . PHE A 1 126 ? 14.468 -17.551 -12.228 1.00 84.50 126 PHE A N 1
ATOM 966 C CA . PHE A 1 126 ? 13.309 -16.658 -12.129 1.00 84.50 126 PHE A CA 1
ATOM 967 C C . PHE A 1 126 ? 13.169 -15.801 -13.394 1.00 84.50 126 PHE A C 1
ATOM 969 O O . PHE A 1 126 ? 14.167 -15.510 -14.050 1.00 84.50 126 PHE A O 1
ATOM 976 N N . PRO A 1 127 ? 11.965 -15.350 -13.770 1.00 86.56 127 PRO A N 1
ATOM 977 C CA . PRO A 1 127 ? 11.839 -14.320 -14.790 1.00 86.56 127 PRO A CA 1
ATOM 978 C C . PRO A 1 127 ? 12.467 -12.999 -14.333 1.00 86.56 127 PRO A C 1
ATOM 980 O O . PRO A 1 127 ? 12.389 -12.646 -13.154 1.00 86.56 127 PRO A O 1
ATOM 983 N N . GLY A 1 128 ? 13.080 -12.282 -15.273 1.00 83.38 128 GLY A N 1
ATOM 984 C CA . GLY A 1 128 ? 13.777 -11.021 -15.035 1.00 83.38 128 GLY A CA 1
ATOM 985 C C . GLY A 1 128 ? 12.859 -9.803 -15.173 1.00 83.38 128 GLY A C 1
ATOM 986 O O . GLY A 1 128 ? 11.983 -9.782 -16.039 1.00 83.38 128 GLY A O 1
ATOM 987 N N . ILE A 1 129 ? 13.075 -8.765 -14.366 1.00 81.88 129 ILE A N 1
ATOM 988 C CA . ILE A 1 129 ? 12.431 -7.453 -14.505 1.00 81.88 129 ILE A CA 1
ATOM 989 C C . ILE A 1 129 ? 13.481 -6.347 -14.406 1.00 81.88 129 ILE A C 1
ATOM 991 O O . ILE A 1 129 ? 14.144 -6.202 -13.380 1.00 81.88 129 ILE A O 1
ATOM 995 N N . LEU A 1 130 ? 13.590 -5.539 -15.459 1.00 76.75 130 LEU A N 1
ATOM 996 C CA . LEU A 1 130 ? 14.299 -4.263 -15.413 1.00 76.75 130 LEU A CA 1
ATOM 997 C C . LEU A 1 130 ? 13.325 -3.173 -14.948 1.00 76.75 130 LEU A C 1
ATOM 999 O O . LEU A 1 130 ? 12.329 -2.911 -15.627 1.00 76.75 130 LEU A O 1
ATOM 1003 N N . ASP A 1 131 ? 13.605 -2.565 -13.799 1.00 81.50 131 ASP A N 1
ATOM 1004 C CA . ASP A 1 131 ? 12.753 -1.575 -13.144 1.00 81.50 131 ASP A CA 1
ATOM 1005 C C . ASP A 1 131 ? 13.294 -0.153 -13.347 1.00 81.50 131 ASP A C 1
ATOM 1007 O O . ASP A 1 131 ? 14.397 0.185 -12.913 1.00 81.50 131 ASP A O 1
ATOM 1011 N N . LEU A 1 132 ? 12.507 0.681 -14.028 1.00 72.44 132 LEU A N 1
ATOM 1012 C CA . LEU A 1 132 ? 12.886 2.022 -14.465 1.00 72.44 132 LEU A CA 1
ATOM 1013 C C . LEU A 1 132 ? 12.004 3.078 -13.785 1.00 72.44 132 LEU A C 1
ATOM 1015 O O . LEU A 1 132 ? 10.789 3.144 -13.993 1.00 72.44 132 LEU A O 1
ATOM 1019 N N . TRP A 1 133 ? 12.607 3.939 -12.972 1.00 73.38 133 TRP A N 1
ATOM 1020 C CA . TRP A 1 133 ? 11.913 5.066 -12.341 1.00 73.38 133 TRP A CA 1
ATOM 1021 C C . TRP A 1 133 ? 11.844 6.299 -13.250 1.00 73.38 133 TRP A C 1
ATOM 1023 O O . TRP A 1 133 ? 12.581 6.402 -14.225 1.00 73.38 133 TRP A O 1
ATOM 1033 N N . GLY A 1 134 ? 10.884 7.190 -12.988 1.00 68.06 134 GLY A N 1
ATOM 1034 C CA . GLY A 1 134 ? 10.660 8.412 -13.768 1.00 68.06 134 GLY A CA 1
ATOM 1035 C C . GLY A 1 134 ? 11.528 9.594 -13.319 1.00 68.06 134 GLY A C 1
ATOM 1036 O O . GLY A 1 134 ? 12.530 9.426 -12.633 1.00 68.06 134 GLY A O 1
ATOM 1037 N N . GLY A 1 135 ? 11.132 10.813 -13.704 1.00 57.94 135 GLY A N 1
ATOM 1038 C CA . GLY A 1 135 ? 11.849 12.039 -13.334 1.00 57.94 135 GLY A CA 1
ATOM 1039 C C . GLY A 1 135 ? 11.921 12.252 -11.816 1.00 57.94 135 GLY A C 1
ATOM 1040 O O . GLY A 1 135 ? 10.918 12.098 -11.124 1.00 57.94 135 GLY A O 1
ATOM 1041 N N . GLY A 1 136 ? 13.109 12.614 -11.324 1.00 57.59 136 GLY A N 1
ATOM 1042 C CA . GLY A 1 136 ? 13.438 12.751 -9.899 1.00 57.59 136 GLY A CA 1
ATOM 1043 C C . GLY A 1 136 ? 14.891 12.362 -9.603 1.00 57.59 136 GLY A C 1
ATOM 1044 O O . GLY A 1 136 ? 15.506 12.953 -8.721 1.00 57.59 136 GLY A O 1
ATOM 1045 N N . GLY A 1 137 ? 15.446 11.453 -10.416 1.00 58.59 137 GLY A N 1
ATOM 1046 C CA . GLY A 1 137 ? 16.806 10.930 -10.276 1.00 58.59 137 GLY A CA 1
ATOM 1047 C C . GLY A 1 137 ? 16.988 10.051 -9.038 1.00 58.59 137 GLY A C 1
ATOM 1048 O O . GLY A 1 137 ? 16.110 9.972 -8.177 1.00 58.59 137 GLY A O 1
ATOM 1049 N N . GLY A 1 138 ? 18.139 9.386 -8.950 1.00 65.75 138 GLY A N 1
ATOM 1050 C CA . GLY A 1 138 ? 18.491 8.536 -7.818 1.00 65.75 138 GLY A CA 1
ATOM 1051 C C . GLY A 1 138 ? 18.014 7.091 -7.966 1.00 65.75 138 GLY A C 1
ATOM 1052 O O . GLY A 1 138 ? 17.057 6.773 -8.676 1.00 65.75 138 GLY A O 1
ATOM 1053 N N . LEU A 1 139 ? 18.705 6.191 -7.266 1.00 71.19 139 LEU A N 1
ATOM 1054 C CA . LEU A 1 139 ? 18.401 4.766 -7.269 1.00 71.19 139 LEU A CA 1
ATOM 1055 C C . LEU A 1 139 ? 17.284 4.456 -6.268 1.00 71.19 139 LEU A C 1
ATOM 1057 O O . LEU A 1 139 ? 17.481 4.549 -5.059 1.00 71.19 139 LEU A O 1
ATOM 1061 N N . MET A 1 140 ? 16.119 4.062 -6.782 1.00 74.50 140 MET A N 1
ATOM 1062 C CA . MET A 1 140 ? 14.955 3.717 -5.971 1.00 74.50 140 MET A CA 1
ATOM 1063 C C . MET A 1 140 ? 14.664 2.214 -6.041 1.00 74.50 140 MET A C 1
ATOM 1065 O O . MET A 1 140 ? 14.402 1.667 -7.113 1.00 74.50 140 MET A O 1
ATOM 1069 N N . GLU A 1 141 ? 14.710 1.527 -4.898 1.00 79.50 141 GLU A N 1
ATOM 1070 C CA . GLU A 1 141 ? 14.747 0.055 -4.872 1.00 79.50 141 GLU A CA 1
ATOM 1071 C C . GLU A 1 141 ? 13.482 -0.610 -4.320 1.00 79.50 141 GLU A C 1
ATOM 1073 O O . GLU A 1 141 ? 13.248 -1.786 -4.597 1.00 79.50 141 GLU A O 1
ATOM 1078 N N . TYR A 1 142 ? 12.625 0.115 -3.595 1.00 81.19 142 TYR A N 1
ATOM 1079 C CA . TYR A 1 142 ? 11.519 -0.501 -2.849 1.00 81.19 142 TYR A CA 1
ATOM 1080 C C . TYR A 1 142 ? 10.517 -1.258 -3.737 1.00 81.19 142 TYR A C 1
ATOM 1082 O O . TYR A 1 142 ? 10.061 -2.343 -3.374 1.00 81.19 142 TYR A O 1
ATOM 1090 N N . ARG A 1 143 ? 10.206 -0.747 -4.937 1.00 84.81 143 ARG A N 1
ATOM 1091 C CA . ARG A 1 143 ? 9.318 -1.435 -5.891 1.00 84.81 143 ARG A CA 1
ATOM 1092 C C . ARG A 1 143 ? 9.950 -2.713 -6.438 1.00 84.81 143 ARG A C 1
ATOM 1094 O O . ARG A 1 143 ? 9.276 -3.740 -6.520 1.00 84.81 143 ARG A O 1
ATOM 1101 N N . SER A 1 144 ? 11.234 -2.660 -6.781 1.00 83.38 144 SER A N 1
ATOM 1102 C CA . SER A 1 144 ? 11.992 -3.834 -7.213 1.00 83.38 144 SER A CA 1
ATOM 1103 C C . SER A 1 144 ? 12.080 -4.886 -6.114 1.00 83.38 144 SER A C 1
ATOM 1105 O O . SER A 1 144 ? 11.801 -6.052 -6.372 1.00 83.38 144 SER A O 1
ATOM 1107 N N . ALA A 1 145 ? 12.357 -4.492 -4.871 1.00 84.62 145 ALA A N 1
ATOM 1108 C CA . ALA A 1 145 ? 12.389 -5.411 -3.734 1.00 84.62 145 ALA A CA 1
ATOM 1109 C C . ALA A 1 145 ? 11.032 -6.107 -3.503 1.00 84.62 145 ALA A C 1
ATOM 1111 O O . ALA A 1 145 ? 10.975 -7.312 -3.224 1.00 84.62 145 ALA A O 1
ATOM 1112 N N . LEU A 1 146 ? 9.928 -5.375 -3.680 1.00 85.56 146 LEU A N 1
ATOM 1113 C CA . LEU A 1 146 ? 8.584 -5.946 -3.638 1.00 85.56 146 LEU A CA 1
ATOM 1114 C C . LEU A 1 146 ? 8.362 -6.959 -4.763 1.00 85.56 146 LEU A C 1
ATOM 1116 O O . LEU A 1 146 ? 7.968 -8.092 -4.492 1.00 85.56 146 LEU A O 1
ATOM 1120 N N . LEU A 1 147 ? 8.673 -6.606 -6.013 1.00 83.94 147 LEU A N 1
ATOM 1121 C CA . LEU A 1 147 ? 8.600 -7.543 -7.139 1.00 83.94 147 LEU A CA 1
ATOM 1122 C C . LEU A 1 147 ? 9.471 -8.788 -6.889 1.00 83.94 147 LEU A C 1
ATOM 1124 O O . LEU A 1 147 ? 9.022 -9.910 -7.128 1.00 83.94 147 LEU A O 1
ATOM 1128 N N . ALA A 1 148 ? 10.669 -8.635 -6.326 1.00 85.25 148 ALA A N 1
ATOM 1129 C CA . ALA A 1 148 ? 11.535 -9.761 -5.990 1.00 85.25 148 ALA A CA 1
ATOM 1130 C C . ALA A 1 148 ? 10.898 -10.714 -4.970 1.00 85.25 148 ALA A C 1
ATOM 1132 O O . ALA A 1 148 ? 10.962 -11.938 -5.116 1.00 85.25 148 ALA A O 1
ATOM 1133 N N . SER A 1 149 ? 10.181 -10.157 -3.993 1.00 85.06 149 SER A N 1
ATOM 1134 C CA . SER A 1 149 ? 9.434 -10.921 -2.988 1.00 85.06 149 SER A CA 1
ATOM 1135 C C . SER A 1 149 ? 8.266 -11.730 -3.580 1.00 85.06 149 SER A C 1
ATOM 1137 O O . SER A 1 149 ? 7.818 -12.707 -2.963 1.00 85.06 149 SER A O 1
ATOM 1139 N N . HIS A 1 150 ? 7.824 -11.379 -4.796 1.00 85.25 150 HIS A N 1
ATOM 1140 C CA . HIS A 1 150 ? 6.847 -12.110 -5.619 1.00 85.25 150 HIS A CA 1
ATOM 1141 C C . HIS A 1 150 ? 7.484 -13.092 -6.615 1.00 85.25 150 HIS A C 1
ATOM 1143 O O . HIS A 1 150 ? 6.788 -13.668 -7.452 1.00 85.25 150 HIS A O 1
ATOM 1149 N N . GLY A 1 151 ? 8.791 -13.340 -6.500 1.00 84.75 151 GLY A N 1
ATOM 1150 C CA . GLY A 1 151 ? 9.496 -14.355 -7.279 1.00 84.75 151 GLY A CA 1
ATOM 1151 C C . GLY A 1 151 ? 10.012 -13.863 -8.628 1.00 84.75 151 GLY A C 1
ATOM 1152 O O . GLY A 1 151 ? 10.114 -14.657 -9.557 1.00 84.75 151 GLY A O 1
ATOM 1153 N N . TYR A 1 152 ? 10.329 -12.581 -8.765 1.00 83.44 152 TYR A N 1
ATOM 1154 C CA . TYR A 1 152 ? 11.030 -12.061 -9.939 1.00 83.44 152 TYR A CA 1
ATOM 1155 C C . TYR A 1 152 ? 12.501 -11.791 -9.602 1.00 83.44 152 TYR A C 1
ATOM 1157 O O . TYR A 1 152 ? 12.838 -11.432 -8.479 1.00 83.44 152 TYR A O 1
ATOM 1165 N N . ALA A 1 153 ? 13.397 -11.954 -10.566 1.00 85.38 153 ALA A N 1
ATOM 1166 C CA . ALA A 1 153 ? 14.746 -11.411 -10.459 1.00 85.38 153 ALA A CA 1
ATOM 1167 C C . ALA A 1 153 ? 14.703 -9.970 -10.974 1.00 85.38 153 ALA A C 1
ATOM 1169 O O . ALA A 1 153 ? 14.378 -9.746 -12.134 1.00 85.38 153 ALA A O 1
ATOM 1170 N N . THR A 1 154 ? 14.966 -8.988 -10.119 1.00 83.81 154 THR A N 1
ATOM 1171 C CA . THR A 1 154 ? 14.735 -7.568 -10.433 1.00 83.81 154 THR A CA 1
ATOM 1172 C C . THR A 1 154 ? 16.036 -6.780 -10.441 1.00 83.81 154 THR A C 1
ATOM 1174 O O . THR A 1 154 ? 16.919 -7.052 -9.628 1.00 83.81 154 THR A O 1
ATOM 1177 N N . MET A 1 155 ? 16.132 -5.769 -11.301 1.00 79.94 155 MET A N 1
ATOM 1178 C CA . MET A 1 155 ? 17.230 -4.805 -11.298 1.00 79.94 155 MET A CA 1
ATOM 1179 C C . MET A 1 155 ? 16.685 -3.385 -11.447 1.00 79.94 155 MET A C 1
ATOM 1181 O O . MET A 1 155 ? 16.073 -3.073 -12.469 1.00 79.94 155 MET A O 1
ATOM 1185 N N . SER A 1 156 ? 16.928 -2.540 -10.445 1.00 82.56 156 SER A N 1
ATOM 1186 C CA . SER A 1 156 ? 16.648 -1.102 -10.496 1.00 82.56 156 SER A CA 1
ATOM 1187 C C . SER A 1 156 ? 17.761 -0.379 -11.244 1.00 82.56 156 SER A C 1
ATOM 1189 O O . SER A 1 156 ? 18.938 -0.660 -11.016 1.00 82.56 156 SER A O 1
ATOM 1191 N N . LEU A 1 157 ? 17.406 0.569 -12.108 1.00 74.06 157 LEU A N 1
ATOM 1192 C CA . LEU A 1 157 ? 18.381 1.382 -12.834 1.00 74.06 157 LEU A CA 1
ATOM 1193 C C . LEU A 1 157 ? 18.154 2.871 -12.567 1.00 74.06 157 LEU A C 1
ATOM 1195 O O . LEU A 1 157 ? 17.062 3.386 -12.812 1.00 74.06 157 LEU A O 1
ATOM 1199 N N . ASP A 1 158 ? 19.207 3.560 -12.130 1.00 75.75 158 ASP A N 1
ATOM 1200 C CA . ASP A 1 158 ? 19.283 5.021 -12.153 1.00 75.75 158 ASP A CA 1
ATOM 1201 C C . ASP A 1 158 ? 19.871 5.460 -13.502 1.00 75.75 158 ASP A C 1
ATOM 1203 O O . ASP A 1 158 ? 21.052 5.254 -13.769 1.00 75.75 158 ASP A O 1
ATOM 1207 N N . TYR A 1 159 ? 19.016 5.991 -14.379 1.00 63.28 159 TYR A N 1
ATOM 1208 C CA . TYR A 1 159 ? 19.362 6.415 -15.747 1.00 63.28 159 TYR A CA 1
ATOM 1209 C C . TYR A 1 159 ? 19.013 7.891 -16.014 1.00 63.28 159 TYR A C 1
ATOM 1211 O O . TYR A 1 159 ? 19.106 8.358 -17.148 1.00 63.28 159 TYR A O 1
ATOM 1219 N N . LEU A 1 160 ? 18.560 8.611 -14.979 1.00 62.69 160 LEU A N 1
ATOM 1220 C CA . LEU A 1 160 ? 18.164 10.026 -15.013 1.00 62.69 160 LEU A CA 1
ATOM 1221 C C . LEU A 1 160 ? 18.729 10.757 -13.784 1.00 62.69 160 LEU A C 1
ATOM 1223 O O . LEU A 1 160 ? 18.020 11.516 -13.119 1.00 62.69 160 LEU A O 1
ATOM 1227 N N . GLY A 1 161 ? 19.983 10.471 -13.431 1.00 57.28 161 GLY A N 1
ATOM 1228 C CA . GLY A 1 161 ? 20.628 11.037 -12.249 1.00 57.28 161 GLY A CA 1
ATOM 1229 C C . GLY A 1 161 ? 20.740 12.566 -12.302 1.00 57.28 161 GLY A C 1
ATOM 1230 O O . GLY A 1 161 ? 20.720 13.174 -13.372 1.00 57.28 161 GLY A O 1
ATOM 1231 N N . CYS A 1 162 ? 20.929 13.198 -11.139 1.00 50.38 162 CYS A N 1
ATOM 1232 C CA . CYS A 1 162 ? 21.098 14.655 -11.017 1.00 50.38 162 CYS A CA 1
ATOM 1233 C C . CYS A 1 162 ? 22.253 15.235 -11.861 1.00 50.38 162 CYS A C 1
ATOM 1235 O O . CYS A 1 162 ? 22.227 16.428 -12.164 1.00 50.38 162 CYS A O 1
ATOM 1237 N N . ASP A 1 163 ? 23.221 14.396 -12.251 1.00 53.59 163 ASP A N 1
ATOM 1238 C CA . ASP A 1 163 ? 24.388 14.751 -13.073 1.00 53.59 163 ASP A CA 1
ATOM 1239 C C . ASP A 1 163 ? 24.249 14.334 -14.556 1.00 53.59 163 ASP A C 1
ATOM 1241 O O . ASP A 1 163 ? 25.106 14.664 -15.375 1.00 53.59 163 ASP A O 1
ATOM 1245 N N . GLN A 1 164 ? 23.183 13.606 -14.920 1.00 56.19 164 GLN A N 1
ATOM 1246 C CA . GLN A 1 164 ? 22.948 13.025 -16.252 1.00 56.19 164 GLN A CA 1
ATOM 1247 C C . GLN A 1 164 ? 21.545 13.427 -16.754 1.00 56.19 164 GLN A C 1
ATOM 1249 O O . GLN A 1 164 ? 20.598 12.644 -16.678 1.00 56.19 164 GLN A O 1
ATOM 1254 N N . PRO A 1 165 ? 21.372 14.663 -17.256 1.00 54.22 165 PRO A N 1
ATOM 1255 C CA . PRO A 1 165 ? 20.064 15.177 -17.669 1.00 54.22 165 PRO A CA 1
ATOM 1256 C C . PRO A 1 165 ? 19.552 14.592 -18.999 1.00 54.22 165 PRO A C 1
ATOM 1258 O O . PRO A 1 165 ? 18.404 14.848 -19.369 1.00 54.22 165 PRO A O 1
ATOM 1261 N N . GLU A 1 166 ? 20.376 13.835 -19.734 1.00 60.66 166 GLU A N 1
ATOM 1262 C CA . GLU A 1 166 ? 20.018 13.243 -21.026 1.00 60.66 166 GLU A CA 1
ATOM 1263 C C . GLU A 1 166 ? 19.800 11.730 -20.922 1.00 60.66 166 GLU A C 1
ATOM 1265 O O . GLU A 1 166 ? 20.629 10.987 -20.409 1.00 60.66 166 GLU A O 1
ATOM 1270 N N . PHE A 1 167 ? 18.678 11.264 -21.471 1.00 65.00 167 PHE A N 1
ATOM 1271 C CA . PHE A 1 167 ? 18.346 9.844 -21.538 1.00 65.00 167 PHE A CA 1
ATOM 1272 C C . PHE A 1 167 ? 19.352 9.067 -22.403 1.00 65.00 167 PHE A C 1
ATOM 1274 O O . PHE A 1 167 ? 19.445 9.295 -23.613 1.00 65.00 167 PHE A O 1
ATOM 1281 N N . SER A 1 168 ? 20.036 8.083 -21.812 1.00 67.69 168 SER A N 1
ATOM 1282 C CA . SER A 1 168 ? 20.959 7.196 -22.525 1.00 67.69 168 SER A CA 1
ATOM 1283 C C . SER A 1 168 ? 20.322 5.843 -22.852 1.00 67.69 168 SER A C 1
ATOM 1285 O O . SER A 1 168 ? 20.207 4.947 -22.013 1.00 67.69 168 SER A O 1
ATOM 1287 N N . TYR A 1 169 ? 19.970 5.637 -24.125 1.00 67.00 169 TYR A N 1
ATOM 1288 C CA . TYR A 1 169 ? 19.524 4.321 -24.604 1.00 67.00 169 TYR A CA 1
ATOM 1289 C C . TYR A 1 169 ? 20.604 3.239 -24.427 1.00 67.00 169 TYR A C 1
ATOM 1291 O O . TYR A 1 169 ? 20.286 2.075 -24.187 1.00 67.00 169 TYR A O 1
ATOM 1299 N N . ALA A 1 170 ? 21.883 3.613 -24.530 1.00 68.62 170 ALA A N 1
ATOM 1300 C CA . ALA A 1 170 ? 22.999 2.681 -24.401 1.00 68.62 170 ALA A CA 1
ATOM 1301 C C . ALA A 1 170 ? 23.097 2.090 -22.984 1.00 68.62 170 ALA A C 1
ATOM 1303 O O . ALA A 1 170 ? 23.350 0.893 -22.838 1.00 68.62 170 ALA A O 1
ATOM 1304 N N . GLU A 1 171 ? 22.843 2.895 -21.951 1.00 69.56 171 GLU A N 1
ATOM 1305 C CA . GLU A 1 171 ? 22.832 2.438 -20.556 1.00 69.56 171 GLU A CA 1
ATOM 1306 C C . GLU A 1 171 ? 21.669 1.482 -20.295 1.00 69.56 171 GLU A C 1
ATOM 1308 O O . GLU A 1 171 ? 21.885 0.376 -19.800 1.00 69.56 171 GLU A O 1
ATOM 1313 N N . VAL A 1 172 ? 20.457 1.844 -20.731 1.00 65.75 172 VAL A N 1
ATOM 1314 C CA . VAL A 1 172 ? 19.272 0.976 -20.614 1.00 65.75 172 VAL A CA 1
ATOM 1315 C C . VAL A 1 172 ? 19.474 -0.338 -21.374 1.00 65.75 172 VAL A C 1
ATOM 1317 O O . VAL A 1 172 ? 19.152 -1.408 -20.860 1.00 65.75 172 VAL A O 1
ATOM 1320 N N . SER A 1 173 ? 20.052 -0.289 -22.578 1.00 65.69 173 SER A N 1
ATOM 1321 C CA . SER A 1 173 ? 20.357 -1.493 -23.358 1.00 65.69 173 SER A CA 1
ATOM 1322 C C . SER A 1 173 ? 21.416 -2.366 -22.682 1.00 65.69 173 SER A C 1
ATOM 1324 O O . SER A 1 173 ? 21.316 -3.591 -22.739 1.00 65.69 173 SER A O 1
ATOM 1326 N N . THR A 1 174 ? 22.425 -1.763 -22.052 1.00 76.00 174 THR A N 1
ATOM 1327 C CA . THR A 1 174 ? 23.459 -2.498 -21.311 1.00 76.00 174 THR A CA 1
ATOM 1328 C C . THR A 1 174 ? 22.850 -3.176 -20.090 1.00 76.00 174 THR A C 1
ATOM 1330 O O . THR A 1 174 ? 23.052 -4.371 -19.890 1.00 76.00 174 THR A O 1
ATOM 1333 N N . ALA A 1 175 ? 22.029 -2.451 -19.330 1.00 69.31 175 ALA A N 1
ATOM 1334 C CA . ALA A 1 175 ? 21.293 -2.974 -18.188 1.00 69.31 175 ALA A CA 1
ATOM 1335 C C . ALA A 1 175 ? 20.360 -4.134 -18.583 1.00 69.31 175 ALA A C 1
ATOM 1337 O O . ALA A 1 175 ? 20.354 -5.181 -17.935 1.00 69.31 175 ALA A O 1
ATOM 1338 N N . PHE A 1 176 ? 19.627 -4.000 -19.691 1.00 68.00 176 PHE A N 1
ATOM 1339 C CA . PHE A 1 176 ? 18.786 -5.076 -20.213 1.00 68.00 176 PHE A CA 1
ATOM 1340 C C . PHE A 1 176 ? 19.595 -6.342 -20.537 1.00 68.00 176 PHE A C 1
ATOM 1342 O O . PHE A 1 176 ? 19.168 -7.443 -20.196 1.00 68.00 176 PHE A O 1
ATOM 1349 N N . ASN A 1 177 ? 20.779 -6.204 -21.140 1.00 73.06 177 ASN A N 1
ATOM 1350 C CA . ASN A 1 177 ? 21.641 -7.353 -21.426 1.00 73.06 177 ASN A CA 1
ATOM 1351 C C . ASN A 1 177 ? 22.212 -7.976 -20.140 1.00 73.06 177 ASN A C 1
ATOM 1353 O O . ASN A 1 177 ? 22.219 -9.196 -20.015 1.00 73.06 177 ASN A O 1
ATOM 1357 N N . ILE A 1 178 ? 22.600 -7.163 -19.148 1.00 76.94 178 ILE A N 1
ATOM 1358 C CA . ILE A 1 178 ? 23.095 -7.650 -17.848 1.00 76.94 178 ILE A CA 1
ATOM 1359 C C . ILE A 1 178 ? 22.059 -8.542 -17.157 1.00 76.94 178 ILE A C 1
ATOM 1361 O O . ILE A 1 178 ? 22.397 -9.639 -16.713 1.00 76.94 178 ILE A O 1
ATOM 1365 N N . ILE A 1 179 ? 20.802 -8.093 -17.062 1.00 70.06 179 ILE A N 1
ATOM 1366 C CA . ILE A 1 179 ? 19.758 -8.892 -16.408 1.00 70.06 179 ILE A CA 1
ATOM 1367 C C . ILE A 1 179 ? 19.390 -10.120 -17.241 1.00 70.06 179 ILE A C 1
ATOM 1369 O O . ILE A 1 179 ? 19.179 -11.193 -16.682 1.00 70.06 179 ILE A O 1
ATOM 1373 N N . LYS A 1 180 ? 19.352 -9.984 -18.570 1.00 71.88 180 LYS A N 1
ATOM 1374 C CA . LYS A 1 180 ? 19.048 -11.083 -19.487 1.00 71.88 180 LYS A CA 1
ATOM 1375 C C . LYS A 1 180 ? 20.067 -12.222 -19.381 1.00 71.88 180 LYS A C 1
ATOM 1377 O O . LYS A 1 180 ? 19.664 -13.382 -19.359 1.00 71.88 180 LYS A O 1
ATOM 1382 N N . ASP A 1 181 ? 21.350 -11.889 -19.281 1.00 83.50 181 ASP A N 1
ATOM 1383 C CA . ASP A 1 181 ? 22.449 -12.860 -19.271 1.00 83.50 181 ASP A CA 1
ATOM 1384 C C . ASP A 1 181 ? 22.755 -13.402 -17.856 1.00 83.50 181 ASP A C 1
ATOM 1386 O O . ASP A 1 181 ? 23.663 -14.218 -17.670 1.00 83.50 181 ASP A O 1
ATOM 1390 N N . HIS A 1 182 ? 22.009 -12.968 -16.832 1.00 79.75 182 HIS A N 1
ATOM 1391 C CA . HIS A 1 182 ? 22.232 -13.389 -15.451 1.00 79.75 182 HIS A CA 1
ATOM 1392 C C . HIS A 1 182 ? 21.855 -14.874 -15.244 1.00 79.75 182 HIS A C 1
ATOM 1394 O O . HIS A 1 182 ? 20.750 -15.284 -15.594 1.00 79.75 182 HIS A O 1
ATOM 1400 N N . PRO A 1 183 ? 22.694 -15.700 -14.583 1.00 80.75 183 PRO A N 1
ATOM 1401 C CA . PRO A 1 183 ? 22.492 -17.155 -14.491 1.00 80.75 183 PRO A CA 1
ATOM 1402 C C . PRO A 1 183 ? 21.239 -17.590 -13.714 1.00 80.75 183 PRO A C 1
ATOM 1404 O O . PRO A 1 183 ? 20.798 -18.730 -13.841 1.00 80.75 183 PRO A O 1
ATOM 1407 N N . GLN A 1 184 ? 20.668 -16.706 -12.891 1.00 81.25 184 GLN A N 1
ATOM 1408 C CA . GLN A 1 184 ? 19.399 -16.950 -12.191 1.00 81.25 184 GLN A CA 1
ATOM 1409 C C . GLN A 1 184 ? 18.177 -16.365 -12.915 1.00 81.25 184 GLN A C 1
ATOM 1411 O O . GLN A 1 184 ? 17.073 -16.453 -12.378 1.00 81.25 184 GLN A O 1
ATOM 1416 N N . VAL A 1 185 ? 18.359 -15.777 -14.100 1.00 79.19 185 VAL A N 1
ATOM 1417 C CA . VAL A 1 185 ? 17.290 -15.217 -14.931 1.00 79.19 185 VAL A CA 1
ATOM 1418 C C . VAL A 1 185 ? 16.987 -16.160 -16.090 1.00 79.19 185 VAL A C 1
ATOM 1420 O O . VAL A 1 185 ? 17.882 -16.735 -16.705 1.00 79.19 185 VAL A O 1
ATOM 1423 N N . ILE A 1 186 ? 15.705 -16.343 -16.393 1.00 80.50 186 ILE A N 1
ATOM 1424 C CA . ILE A 1 186 ? 15.288 -17.071 -17.591 1.00 80.50 186 ILE A CA 1
ATOM 1425 C C . ILE A 1 186 ? 15.447 -16.129 -18.796 1.00 80.50 186 ILE A C 1
ATOM 1427 O O . ILE A 1 186 ? 14.692 -15.165 -18.920 1.00 80.50 186 ILE A O 1
ATOM 1431 N N . GLU A 1 187 ? 16.414 -16.419 -19.673 1.00 71.81 187 GLU A N 1
ATOM 1432 C CA . GLU A 1 187 ? 16.848 -15.546 -20.782 1.00 71.81 187 GLU A CA 1
ATOM 1433 C C . GLU A 1 187 ? 15.688 -15.035 -21.669 1.00 71.81 187 GLU A C 1
ATOM 1435 O O . GLU A 1 187 ? 15.684 -13.884 -22.109 1.00 71.81 187 GLU A O 1
ATOM 1440 N N . ASP A 1 188 ? 14.671 -15.867 -21.920 1.00 78.25 188 ASP A N 1
ATOM 1441 C CA . ASP A 1 188 ? 13.519 -15.533 -22.768 1.00 78.25 188 ASP A CA 1
ATOM 1442 C C . ASP A 1 188 ? 12.355 -14.861 -22.014 1.00 78.25 188 ASP A C 1
ATOM 1444 O O . ASP A 1 188 ? 11.290 -14.631 -22.597 1.00 78.25 188 ASP A O 1
ATOM 1448 N N . ARG A 1 189 ? 12.538 -14.532 -20.725 1.00 80.19 189 ARG A N 1
ATOM 1449 C CA . ARG A 1 189 ? 11.495 -13.985 -19.839 1.00 80.19 189 ARG A CA 1
ATOM 1450 C C . ARG A 1 189 ? 11.969 -12.765 -19.062 1.00 80.19 189 ARG A C 1
ATOM 1452 O O . ARG A 1 189 ? 11.917 -12.739 -17.834 1.00 80.19 189 ARG A O 1
ATOM 1459 N N . VAL A 1 190 ? 12.384 -11.742 -19.800 1.00 73.69 190 VAL A N 1
ATOM 1460 C CA . VAL A 1 190 ? 12.720 -10.426 -19.247 1.00 73.69 190 VAL A CA 1
ATOM 1461 C C . VAL A 1 190 ? 11.618 -9.424 -19.593 1.00 73.69 190 VAL A C 1
ATOM 1463 O O . VAL A 1 190 ? 11.311 -9.211 -20.766 1.00 73.69 190 VAL A O 1
ATOM 1466 N N . GLY A 1 191 ? 11.010 -8.819 -18.573 1.00 75.12 191 GLY A N 1
ATOM 1467 C CA . GLY A 1 191 ? 10.090 -7.688 -18.703 1.00 75.12 191 GLY A CA 1
ATOM 1468 C C . GLY A 1 191 ? 10.773 -6.359 -18.374 1.00 75.12 191 GLY A C 1
ATOM 1469 O O . GLY A 1 191 ? 11.746 -6.322 -17.626 1.00 75.12 191 GLY A O 1
ATOM 1470 N N . VAL A 1 192 ? 10.245 -5.257 -18.906 1.00 69.19 192 VAL A N 1
ATOM 1471 C CA . VAL A 1 192 ? 10.629 -3.895 -18.500 1.00 69.19 192 VAL A CA 1
ATOM 1472 C C . VAL A 1 192 ? 9.425 -3.252 -17.822 1.00 69.19 192 VAL A C 1
ATOM 1474 O O . VAL A 1 192 ? 8.324 -3.273 -18.377 1.00 69.19 192 VAL A O 1
ATOM 1477 N N . PHE A 1 193 ? 9.625 -2.703 -16.628 1.00 70.69 193 PHE A N 1
ATOM 1478 C CA . PHE A 1 193 ? 8.601 -2.018 -15.845 1.00 70.69 193 PHE A CA 1
ATOM 1479 C C . PHE A 1 193 ? 9.023 -0.563 -15.624 1.00 70.69 193 PHE A C 1
ATOM 1481 O O . PHE A 1 193 ? 10.163 -0.318 -15.245 1.00 70.69 193 PHE A O 1
ATOM 1488 N N . GLY A 1 194 ? 8.134 0.410 -15.847 1.00 64.19 194 GLY A N 1
ATOM 1489 C CA . GLY A 1 194 ? 8.471 1.805 -15.560 1.00 64.19 194 GLY A CA 1
ATOM 1490 C C . GLY A 1 194 ? 7.285 2.744 -15.365 1.00 64.19 194 GLY A C 1
ATOM 1491 O O . GLY A 1 194 ? 6.199 2.521 -15.902 1.00 64.19 194 GLY A O 1
ATOM 1492 N N . ILE A 1 195 ? 7.513 3.806 -14.584 1.00 64.94 195 ILE A N 1
ATOM 1493 C CA . ILE A 1 195 ? 6.530 4.849 -14.246 1.00 64.94 195 ILE A CA 1
ATOM 1494 C C . ILE A 1 195 ? 6.898 6.149 -14.970 1.00 64.94 195 ILE A C 1
ATOM 1496 O O . ILE A 1 195 ? 7.964 6.700 -14.727 1.00 64.94 195 ILE A O 1
ATOM 1500 N N . SER A 1 196 ? 6.021 6.630 -15.859 1.00 60.12 196 SER A N 1
ATOM 1501 C CA . SER A 1 196 ? 5.983 7.989 -16.444 1.00 60.12 196 SER A CA 1
ATOM 1502 C C . SER A 1 196 ? 4.890 8.001 -17.527 1.00 60.12 196 SER A C 1
ATOM 1504 O O . SER A 1 196 ? 3.773 7.660 -17.196 1.00 60.12 196 SER A O 1
ATOM 1506 N N . LEU A 1 197 ? 5.164 8.285 -18.809 1.00 45.81 197 LEU A N 1
ATOM 1507 C CA . LEU A 1 197 ? 4.210 8.386 -19.938 1.00 45.81 197 LEU A CA 1
ATOM 1508 C C . LEU A 1 197 ? 3.063 7.334 -19.981 1.00 45.81 197 LEU A C 1
ATOM 1510 O O . LEU A 1 197 ? 1.971 7.645 -20.453 1.00 45.81 197 LEU A O 1
ATOM 1514 N N . GLY A 1 198 ? 3.260 6.119 -19.451 1.00 45.25 198 GLY A N 1
ATOM 1515 C CA . GLY A 1 198 ? 2.208 5.102 -19.273 1.00 45.25 198 GLY A CA 1
ATOM 1516 C C . GLY A 1 198 ? 1.134 5.418 -18.211 1.00 45.25 198 GLY A C 1
ATOM 1517 O O . GLY A 1 198 ? 0.044 4.849 -18.251 1.00 45.25 198 GLY A O 1
ATOM 1518 N N . SER A 1 199 ? 1.377 6.361 -17.300 1.00 54.59 199 SER A N 1
ATOM 1519 C CA . SER A 1 199 ? 0.439 6.814 -16.265 1.00 54.59 199 SER A CA 1
ATOM 1520 C C . SER A 1 199 ? -0.700 7.672 -16.822 1.00 54.59 199 SER A C 1
ATOM 1522 O O . SER A 1 199 ? -1.742 7.773 -16.180 1.00 54.59 199 SER A O 1
ATOM 1524 N N . LEU A 1 200 ? -0.585 8.213 -18.045 1.00 50.31 200 LEU A N 1
ATOM 1525 C CA . LEU A 1 200 ? -1.717 8.857 -18.733 1.00 50.31 200 LEU A CA 1
ATOM 1526 C C . LEU A 1 200 ? -2.885 7.880 -18.930 1.00 50.31 200 LEU A C 1
ATOM 1528 O O . LEU A 1 200 ? -4.047 8.265 -18.807 1.00 50.31 200 LEU A O 1
ATOM 1532 N N . VAL A 1 201 ? -2.579 6.602 -19.173 1.00 46.53 201 VAL A N 1
ATOM 1533 C CA . VAL A 1 201 ? -3.588 5.539 -19.252 1.00 46.53 201 VAL A CA 1
ATOM 1534 C C . VAL A 1 201 ? -4.143 5.225 -17.858 1.00 46.53 201 VAL A C 1
ATOM 1536 O O . VAL A 1 201 ? -5.348 5.042 -17.715 1.00 46.53 201 VAL A O 1
ATOM 1539 N N . ALA A 1 202 ? -3.307 5.235 -16.813 1.00 48.91 202 ALA A N 1
ATOM 1540 C CA . ALA A 1 202 ? -3.754 5.034 -15.431 1.00 48.91 202 ALA A CA 1
ATOM 1541 C C . ALA A 1 202 ? -4.703 6.150 -14.949 1.00 48.91 202 ALA A C 1
ATOM 1543 O O . ALA A 1 202 ? -5.732 5.847 -14.352 1.00 48.91 202 ALA A O 1
ATOM 1544 N N . LEU A 1 203 ? -4.429 7.417 -15.282 1.00 54.66 203 LEU A N 1
ATOM 1545 C CA . LEU A 1 203 ? -5.311 8.553 -14.974 1.00 54.66 203 LEU A CA 1
ATOM 1546 C C . LEU A 1 203 ? -6.693 8.419 -15.631 1.00 54.66 203 LEU A C 1
ATOM 1548 O O . LEU A 1 203 ? -7.695 8.843 -15.059 1.00 54.66 203 LEU A O 1
ATOM 1552 N N . TYR A 1 204 ? -6.758 7.816 -16.821 1.00 57.06 204 TYR A N 1
ATOM 1553 C CA . TYR A 1 204 ? -8.028 7.526 -17.487 1.00 57.06 204 TYR A CA 1
ATOM 1554 C C . TYR A 1 204 ? -8.772 6.347 -16.839 1.00 57.06 204 TYR A C 1
ATOM 1556 O O . TYR A 1 204 ? -9.997 6.362 -16.741 1.00 57.06 204 TYR A O 1
ATOM 1564 N N . LEU A 1 205 ? -8.040 5.324 -16.388 1.00 54.25 205 LEU A N 1
ATOM 1565 C CA . LEU A 1 205 ? -8.613 4.113 -15.791 1.00 54.25 205 LEU A CA 1
ATOM 1566 C C . LEU A 1 205 ? -9.049 4.290 -14.328 1.00 54.25 205 LEU A C 1
ATOM 1568 O O . LEU A 1 205 ? -9.945 3.570 -13.888 1.00 54.25 205 LEU A O 1
ATOM 1572 N N . TYR A 1 206 ? -8.454 5.235 -13.593 1.00 74.44 206 TYR A N 1
ATOM 1573 C CA . TYR A 1 206 ? -8.719 5.478 -12.171 1.00 74.44 206 TYR A CA 1
ATOM 1574 C C . TYR A 1 206 ? -9.148 6.931 -11.906 1.00 74.44 206 TYR A C 1
ATOM 1576 O O . TYR A 1 206 ? -8.327 7.772 -11.526 1.00 74.44 206 TYR A O 1
ATOM 1584 N N . PRO A 1 207 ? -10.445 7.252 -12.066 1.00 74.19 207 PRO A N 1
ATOM 1585 C CA . PRO A 1 207 ? -10.964 8.576 -11.753 1.00 74.19 207 PRO A CA 1
ATOM 1586 C C . PRO A 1 207 ? -10.675 8.973 -10.300 1.00 74.19 207 PRO A C 1
ATOM 1588 O O . PRO A 1 207 ? -11.031 8.262 -9.363 1.00 74.19 207 PRO A O 1
ATOM 1591 N N . GLY A 1 208 ? -10.052 10.136 -10.109 1.00 78.81 208 GLY A N 1
ATOM 1592 C CA . GLY A 1 208 ? -9.729 10.668 -8.782 1.00 78.81 208 GLY A CA 1
ATOM 1593 C C . GLY A 1 208 ? -8.400 10.186 -8.195 1.00 78.81 208 GLY A C 1
ATOM 1594 O O . GLY A 1 208 ? -8.028 10.673 -7.126 1.00 78.81 208 GLY A O 1
ATOM 1595 N N . ALA A 1 209 ? -7.663 9.304 -8.875 1.00 82.25 209 ALA A N 1
ATOM 1596 C CA . ALA A 1 209 ? -6.280 8.994 -8.524 1.00 82.25 209 ALA A CA 1
ATOM 1597 C C . ALA A 1 209 ? -5.313 10.082 -9.032 1.00 82.25 209 ALA A C 1
ATOM 1599 O O . ALA A 1 209 ? -5.617 10.840 -9.955 1.00 82.25 209 ALA A O 1
ATOM 1600 N N . GLY A 1 210 ? -4.161 10.191 -8.374 1.00 78.31 210 GLY A N 1
ATOM 1601 C CA . GLY A 1 210 ? -3.070 11.084 -8.769 1.00 78.31 210 GLY A CA 1
ATOM 1602 C C . GLY A 1 210 ? -2.152 10.423 -9.796 1.00 78.31 210 GLY A C 1
ATOM 1603 O O . GLY A 1 210 ? -2.320 9.258 -10.140 1.00 78.31 210 GLY A O 1
ATOM 1604 N N . HIS A 1 211 ? -1.168 11.167 -10.290 1.00 76.56 211 HIS A N 1
ATOM 1605 C CA . HIS A 1 211 ? -0.231 10.673 -11.302 1.00 76.56 211 HIS A CA 1
ATOM 1606 C C . HIS A 1 211 ? 0.772 9.647 -10.748 1.00 76.56 211 HIS A C 1
ATOM 1608 O O . HIS A 1 211 ? 1.150 8.713 -11.453 1.00 76.56 211 HIS A O 1
ATOM 1614 N N . LEU A 1 212 ? 1.200 9.827 -9.496 1.00 75.31 212 LEU A N 1
ATOM 1615 C CA . LEU A 1 212 ? 2.198 8.988 -8.836 1.00 75.31 212 LEU A CA 1
ATOM 1616 C C . LEU A 1 212 ? 1.532 7.769 -8.180 1.00 75.31 212 LEU A C 1
ATOM 1618 O O . LEU A 1 212 ? 1.182 7.820 -7.007 1.00 75.31 212 LEU A O 1
ATOM 1622 N N . ILE A 1 213 ? 1.300 6.702 -8.950 1.00 77.62 213 ILE A N 1
ATOM 1623 C CA . ILE A 1 213 ? 0.715 5.453 -8.437 1.00 77.62 213 ILE A CA 1
ATOM 1624 C C . ILE A 1 213 ? 1.823 4.550 -7.885 1.00 77.62 213 ILE A C 1
ATOM 1626 O O . ILE A 1 213 ? 2.511 3.860 -8.636 1.00 77.62 213 ILE A O 1
ATOM 1630 N N . GLU A 1 214 ? 1.964 4.575 -6.565 1.00 82.19 214 GLU A N 1
ATOM 1631 C CA . GLU A 1 214 ? 2.923 3.776 -5.795 1.00 82.19 214 GLU A CA 1
ATOM 1632 C C . GLU A 1 214 ? 2.416 2.355 -5.472 1.00 82.19 214 GLU A C 1
ATOM 1634 O O . GLU A 1 214 ? 1.246 2.039 -5.720 1.00 82.19 214 GLU A O 1
ATOM 1639 N N . PRO A 1 215 ? 3.264 1.467 -4.909 1.00 85.00 215 PRO A N 1
ATOM 1640 C CA . PRO A 1 215 ? 2.807 0.205 -4.344 1.00 85.00 215 PRO A CA 1
ATOM 1641 C C . PRO A 1 215 ? 1.703 0.385 -3.283 1.00 85.00 215 PRO A C 1
ATOM 1643 O O . PRO A 1 215 ? 1.569 1.467 -2.697 1.00 85.00 215 PRO A O 1
ATOM 1646 N N . PRO A 1 216 ? 0.917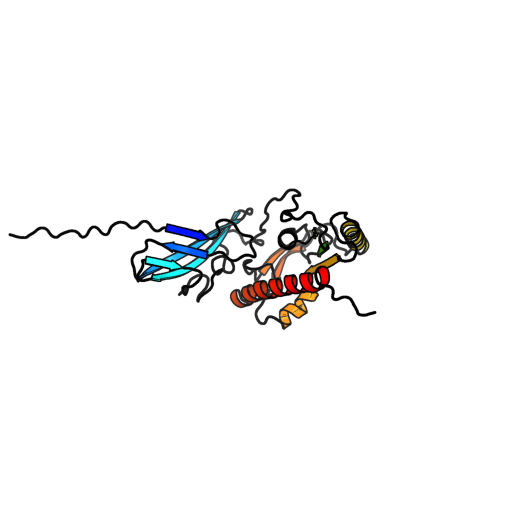 -0.671 -3.002 1.00 86.50 216 PRO A N 1
ATOM 1647 C CA . PRO A 1 216 ? -0.236 -0.602 -2.112 1.00 86.50 216 PRO A CA 1
ATOM 1648 C C . PRO A 1 216 ? 0.066 -0.010 -0.736 1.00 86.50 216 PRO A C 1
ATOM 1650 O O . PRO A 1 216 ? 1.123 -0.236 -0.158 1.00 86.50 216 PRO A O 1
ATOM 1653 N N . PHE A 1 217 ? -0.923 0.708 -0.204 1.00 88.12 217 PHE A N 1
ATOM 1654 C CA . PHE A 1 217 ? -0.935 1.316 1.133 1.00 88.12 217 PHE A CA 1
ATOM 1655 C C . PHE A 1 217 ? 0.066 2.456 1.362 1.00 88.12 217 PHE A C 1
ATOM 1657 O O . PHE A 1 217 ? 0.086 3.029 2.453 1.00 88.12 217 PHE A O 1
ATOM 1664 N N . SER A 1 218 ? 0.834 2.8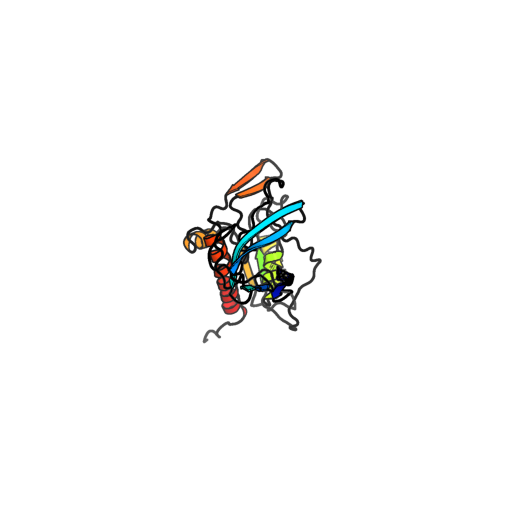26 0.337 1.00 85.31 218 SER A N 1
ATOM 1665 C CA . SER A 1 218 ? 1.701 4.000 0.354 1.00 85.31 218 SER A CA 1
ATOM 1666 C C . SER A 1 218 ? 0.874 5.275 0.562 1.00 85.31 218 SER A C 1
ATOM 1668 O O . SER A 1 218 ? -0.112 5.484 -0.155 1.00 85.31 218 SER A O 1
ATOM 1670 N N . PRO A 1 219 ? 1.250 6.156 1.506 1.00 84.75 219 PRO A N 1
ATOM 1671 C CA . PRO A 1 219 ? 0.522 7.397 1.734 1.00 84.75 219 PRO A CA 1
ATOM 1672 C C . PRO A 1 219 ? 0.441 8.265 0.479 1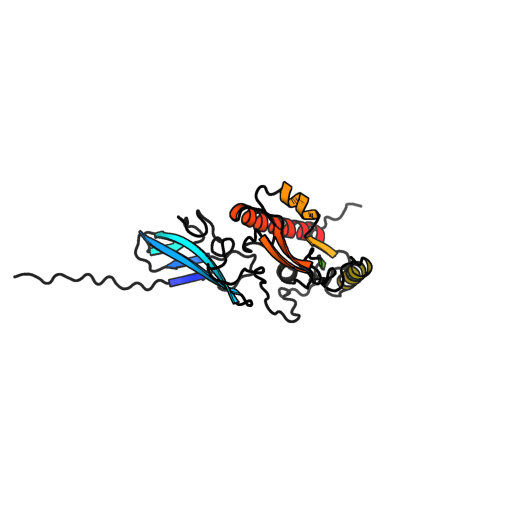.00 84.75 219 PRO A C 1
ATOM 1674 O O . PRO A 1 219 ? 1.354 8.308 -0.344 1.00 84.75 219 PRO A O 1
ATOM 1677 N N . HIS A 1 220 ? -0.676 8.971 0.321 1.00 82.12 220 HIS A N 1
ATOM 1678 C CA . HIS A 1 220 ? -0.927 9.763 -0.877 1.00 82.12 220 HIS A CA 1
ATOM 1679 C C . HIS A 1 220 ? -0.298 11.164 -0.800 1.00 82.12 220 HIS A C 1
ATOM 1681 O O . HIS A 1 220 ? -0.727 12.014 -0.014 1.00 82.12 220 HIS A O 1
ATOM 1687 N N . PHE A 1 221 ? 0.640 11.446 -1.706 1.00 75.44 221 PHE A N 1
ATOM 1688 C CA . PHE A 1 221 ? 1.286 12.752 -1.850 1.00 75.44 221 PHE A CA 1
ATOM 1689 C C . PHE A 1 221 ? 0.678 13.544 -3.009 1.00 75.44 221 PHE A C 1
ATOM 1691 O O . PHE A 1 221 ? 0.968 13.298 -4.175 1.00 75.44 221 PHE A O 1
ATOM 1698 N N . ARG A 1 222 ? -0.148 14.550 -2.699 1.00 73.19 222 ARG A N 1
ATOM 1699 C CA . ARG A 1 222 ? -0.750 15.430 -3.726 1.00 73.19 222 ARG A CA 1
ATOM 1700 C C . ARG A 1 222 ? 0.253 16.401 -4.340 1.00 73.19 222 ARG A C 1
ATOM 1702 O O . ARG A 1 222 ? 0.053 16.869 -5.463 1.00 73.19 222 ARG A O 1
ATOM 1709 N N . VAL A 1 223 ? 1.282 16.740 -3.572 1.00 68.25 223 VAL A N 1
ATOM 1710 C CA . VAL A 1 223 ? 2.343 17.667 -3.939 1.00 68.25 223 VAL A CA 1
ATOM 1711 C C . VAL A 1 223 ? 3.645 17.193 -3.308 1.00 68.25 223 VAL A C 1
ATOM 1713 O O . VAL A 1 223 ? 3.638 16.778 -2.151 1.00 68.25 223 VAL A O 1
ATOM 1716 N N . THR A 1 224 ? 4.741 17.257 -4.051 1.00 68.25 224 THR A N 1
ATOM 1717 C CA . THR A 1 224 ? 6.090 17.125 -3.491 1.00 68.25 224 THR A CA 1
ATOM 1718 C C . THR A 1 224 ? 6.957 18.281 -3.956 1.00 68.25 224 THR A C 1
ATOM 1720 O O . THR A 1 224 ? 6.652 18.960 -4.941 1.00 68.25 224 THR A O 1
ATOM 1723 N N . ASN A 1 225 ? 8.038 18.516 -3.225 1.00 64.19 225 ASN A N 1
ATOM 1724 C CA . ASN A 1 225 ? 9.049 19.487 -3.590 1.00 64.19 225 ASN A CA 1
ATOM 1725 C C . ASN A 1 225 ? 10.283 18.740 -4.087 1.00 64.19 225 ASN A C 1
ATOM 1727 O O . ASN A 1 225 ? 10.669 17.735 -3.505 1.00 64.19 225 ASN A O 1
ATOM 1731 N N . PHE A 1 226 ? 10.907 19.234 -5.149 1.00 63.03 226 PHE A N 1
ATOM 1732 C CA . PHE A 1 226 ? 12.190 18.724 -5.615 1.00 63.03 226 PHE A CA 1
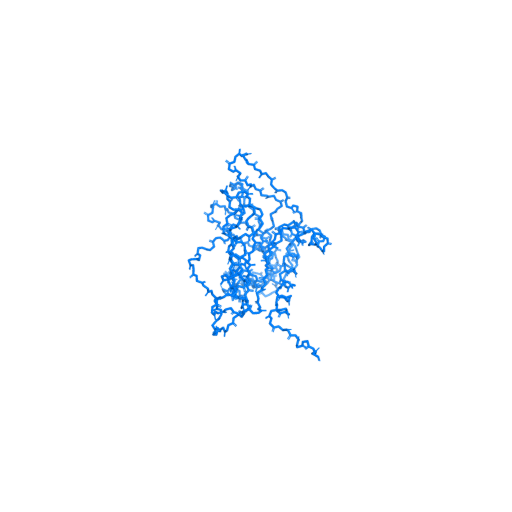ATOM 1733 C C . PHE A 1 226 ? 13.186 19.866 -5.716 1.00 63.03 226 PHE A C 1
ATOM 1735 O O . PHE A 1 226 ? 12.877 20.955 -6.213 1.00 63.03 226 PHE A O 1
ATOM 1742 N N . MET A 1 227 ? 14.397 19.607 -5.243 1.00 56.09 227 MET A N 1
ATOM 1743 C CA . MET A 1 227 ? 15.524 20.506 -5.424 1.00 56.09 227 MET A CA 1
ATOM 1744 C C . MET A 1 227 ? 16.181 20.173 -6.757 1.00 56.09 227 MET A C 1
ATOM 1746 O O . MET A 1 227 ? 16.676 19.070 -6.954 1.00 56.09 227 MET A O 1
ATOM 1750 N N . THR A 1 228 ? 16.169 21.125 -7.684 1.00 54.31 228 THR A N 1
ATOM 1751 C CA . THR A 1 228 ? 16.913 20.986 -8.940 1.00 54.31 228 THR A CA 1
ATOM 1752 C C . THR A 1 228 ? 18.315 21.556 -8.766 1.00 54.31 228 THR A C 1
ATOM 1754 O O . THR A 1 228 ? 18.475 22.596 -8.121 1.00 54.31 228 THR A O 1
ATOM 1757 N N . SER A 1 229 ? 19.316 20.910 -9.369 1.00 50.81 229 SER A N 1
ATOM 1758 C CA . SER A 1 229 ? 20.734 21.288 -9.271 1.00 50.81 229 SER A CA 1
ATOM 1759 C C . SER A 1 229 ? 21.003 22.745 -9.681 1.00 50.81 229 SER A C 1
ATOM 1761 O O . SER A 1 229 ? 21.955 23.354 -9.204 1.00 50.81 229 SER A O 1
ATOM 1763 N N . GLU A 1 230 ? 20.140 23.334 -10.522 1.00 52.97 230 GLU A N 1
ATOM 1764 C CA . GLU A 1 230 ? 20.358 24.664 -11.106 1.00 52.97 230 GLU A CA 1
ATOM 1765 C C . GLU A 1 230 ? 19.228 25.695 -10.891 1.00 52.97 230 GLU A C 1
ATOM 1767 O O . GLU A 1 230 ? 19.430 26.867 -11.212 1.00 52.97 230 GLU A O 1
ATOM 1772 N N . ARG A 1 231 ? 18.026 25.336 -10.397 1.00 48.06 231 ARG A N 1
ATOM 1773 C CA . ARG A 1 231 ? 16.839 26.231 -10.496 1.00 48.06 231 ARG A CA 1
ATOM 1774 C C . ARG A 1 231 ? 15.925 26.318 -9.270 1.00 48.06 231 ARG A C 1
ATOM 1776 O O . ARG A 1 231 ? 14.767 26.715 -9.389 1.00 48.06 231 ARG A O 1
ATOM 1783 N N . GLY A 1 232 ? 16.447 26.050 -8.077 1.00 54.66 232 GLY A N 1
ATOM 1784 C CA . GLY A 1 232 ? 15.681 26.212 -6.839 1.00 54.66 232 GLY A CA 1
ATOM 1785 C C . GLY A 1 232 ? 14.563 25.175 -6.676 1.00 54.66 232 GLY A C 1
ATOM 1786 O O . GLY A 1 232 ? 14.499 24.179 -7.402 1.00 54.66 232 GLY A O 1
ATOM 1787 N N . LYS A 1 233 ? 13.717 25.394 -5.662 1.00 60.56 233 LYS A N 1
ATOM 1788 C CA . LYS A 1 233 ? 12.650 24.477 -5.240 1.00 60.56 233 LYS A CA 1
ATOM 1789 C C . LYS A 1 233 ? 11.538 24.427 -6.290 1.00 60.56 233 LYS A C 1
ATOM 1791 O O . LYS A 1 233 ? 10.833 25.415 -6.495 1.00 60.56 233 LYS A O 1
ATOM 1796 N N . VAL A 1 234 ? 11.367 23.274 -6.930 1.00 64.00 234 VAL A N 1
ATOM 1797 C CA . VAL A 1 234 ? 10.265 23.003 -7.857 1.00 64.00 234 VAL A CA 1
ATOM 1798 C C . VAL A 1 234 ? 9.160 22.279 -7.102 1.00 64.00 234 VAL A C 1
ATOM 1800 O O . VAL A 1 234 ? 9.401 21.263 -6.458 1.00 64.00 234 VAL A O 1
ATOM 1803 N N . VAL A 1 235 ? 7.942 22.807 -7.190 1.00 67.44 235 VAL A N 1
ATOM 1804 C CA . VAL A 1 235 ? 6.746 22.190 -6.613 1.00 67.44 235 VAL A CA 1
ATOM 1805 C C . VAL A 1 235 ? 6.077 21.343 -7.690 1.00 67.44 235 VAL A C 1
ATOM 1807 O O . VAL A 1 235 ? 5.658 21.873 -8.721 1.00 67.44 235 VAL A O 1
ATOM 1810 N N . MET A 1 236 ? 5.966 20.038 -7.460 1.00 67.44 236 MET A N 1
ATOM 1811 C CA . MET A 1 236 ? 5.342 19.101 -8.389 1.00 67.44 236 MET A CA 1
ATOM 1812 C C . MET A 1 236 ? 3.960 18.702 -7.886 1.00 67.44 236 MET A C 1
ATOM 1814 O O . MET A 1 236 ? 3.818 18.160 -6.794 1.00 67.44 236 MET A O 1
ATOM 1818 N N . LEU A 1 237 ? 2.930 18.988 -8.684 1.00 74.00 237 LEU A N 1
ATOM 1819 C CA . LEU A 1 237 ? 1.544 18.647 -8.371 1.00 74.00 237 LEU A CA 1
ATOM 1820 C C . LEU A 1 237 ? 1.194 17.289 -8.983 1.00 74.00 237 LEU A C 1
ATOM 1822 O O . LEU A 1 237 ? 1.055 17.170 -10.198 1.00 74.00 237 LEU A O 1
ATOM 1826 N N . TRP A 1 238 ? 1.000 16.283 -8.134 1.00 78.44 238 TRP A N 1
ATOM 1827 C CA . TRP A 1 238 ? 0.619 14.928 -8.547 1.00 78.44 238 TRP A CA 1
ATOM 1828 C C . TRP A 1 238 ? -0.898 14.742 -8.653 1.00 78.44 238 TRP A C 1
ATOM 1830 O O . TRP A 1 238 ? -1.363 13.843 -9.354 1.00 78.44 238 TRP A O 1
ATOM 1840 N N . GLY A 1 239 ? -1.678 15.608 -7.999 1.00 80.94 239 GLY A N 1
ATOM 1841 C CA . GLY A 1 239 ? -3.143 15.563 -8.027 1.00 80.94 239 GLY A CA 1
ATOM 1842 C C . GLY A 1 239 ? -3.732 14.415 -7.200 1.00 80.94 239 GLY A C 1
ATOM 1843 O O . GLY A 1 239 ? -3.065 13.868 -6.335 1.00 80.94 239 GLY A O 1
ATOM 1844 N N . GLY A 1 240 ? -5.005 14.083 -7.441 1.00 84.50 240 GLY A N 1
ATOM 1845 C CA . GLY A 1 240 ? -5.709 12.972 -6.789 1.00 84.50 240 GLY A CA 1
ATOM 1846 C C . GLY A 1 240 ? -6.395 13.289 -5.450 1.00 84.50 240 GLY A C 1
ATOM 1847 O O . GLY A 1 240 ? -6.167 14.331 -4.821 1.00 84.50 240 GLY A O 1
ATOM 1848 N N . HIS A 1 241 ? -7.229 12.344 -5.007 1.00 86.06 241 HIS A N 1
ATOM 1849 C CA . HIS A 1 241 ? -7.876 12.268 -3.694 1.00 86.06 241 HIS A CA 1
ATOM 1850 C C . HIS A 1 241 ? -7.414 11.004 -2.958 1.00 86.06 241 HIS A C 1
ATOM 1852 O O . HIS A 1 241 ? -7.318 9.947 -3.569 1.00 86.06 241 HIS A O 1
ATOM 1858 N N . THR A 1 242 ? -7.182 11.095 -1.646 1.00 87.25 242 THR A N 1
ATOM 1859 C CA . THR A 1 242 ? -6.513 10.048 -0.849 1.00 87.25 242 THR A CA 1
ATOM 1860 C C . THR A 1 242 ? -7.125 8.657 -1.000 1.00 87.25 242 THR A C 1
ATOM 1862 O O . THR A 1 242 ? -6.416 7.726 -1.360 1.00 87.25 242 THR A O 1
ATOM 1865 N N . LYS A 1 243 ? -8.438 8.507 -0.788 1.00 91.12 243 LYS A N 1
ATOM 1866 C CA . LYS A 1 243 ? -9.092 7.194 -0.862 1.00 91.12 243 LYS A CA 1
ATOM 1867 C C . LYS A 1 243 ? -9.122 6.614 -2.293 1.00 91.12 243 LYS A C 1
ATOM 1869 O O . LYS A 1 243 ? -8.610 5.514 -2.470 1.00 91.12 243 LYS A O 1
ATOM 1874 N N . PRO A 1 244 ? -9.608 7.336 -3.327 1.00 84.44 244 PRO A N 1
ATOM 1875 C CA . PRO A 1 244 ? -9.523 6.853 -4.711 1.00 84.44 244 PRO A CA 1
ATOM 1876 C C . PRO A 1 244 ? -8.096 6.523 -5.168 1.00 84.44 244 PRO A C 1
ATOM 1878 O O . PRO A 1 244 ? -7.896 5.588 -5.938 1.00 84.44 244 PRO A O 1
ATOM 1881 N N . HIS A 1 245 ? -7.100 7.274 -4.690 1.00 85.50 245 HIS A N 1
ATOM 1882 C CA . HIS A 1 245 ? -5.696 7.008 -4.979 1.00 85.50 245 HIS A CA 1
ATOM 1883 C C . HIS A 1 245 ? -5.225 5.693 -4.336 1.00 85.50 245 HIS A C 1
ATOM 1885 O O . HIS A 1 245 ? -4.631 4.869 -5.025 1.00 85.50 245 HIS A O 1
ATOM 1891 N N . ALA A 1 246 ? -5.535 5.459 -3.057 1.00 86.44 246 ALA A N 1
ATOM 1892 C CA . ALA A 1 246 ? -5.197 4.212 -2.365 1.00 86.44 246 ALA A CA 1
ATOM 1893 C C . ALA A 1 246 ? -5.829 2.979 -3.042 1.00 86.44 246 ALA A C 1
ATOM 1895 O O . ALA A 1 246 ? -5.154 1.974 -3.268 1.00 86.44 246 ALA A O 1
ATOM 1896 N N . ASP A 1 247 ? -7.096 3.084 -3.459 1.00 85.81 247 ASP A N 1
ATOM 1897 C CA . ASP A 1 247 ? -7.781 2.015 -4.200 1.00 85.81 247 ASP A CA 1
ATOM 1898 C C . ASP A 1 247 ? -7.098 1.720 -5.548 1.00 85.81 247 ASP A C 1
ATOM 1900 O O . ASP A 1 247 ? -6.990 0.562 -5.965 1.00 85.81 247 ASP A O 1
ATOM 1904 N N . ALA A 1 248 ? -6.605 2.761 -6.227 1.00 82.69 248 ALA A N 1
ATOM 1905 C CA . ALA A 1 248 ? -5.877 2.624 -7.483 1.00 82.69 248 ALA A CA 1
ATOM 1906 C C . ALA A 1 248 ? -4.512 1.939 -7.298 1.00 82.69 248 ALA A C 1
ATOM 1908 O O . ALA A 1 248 ? -4.148 1.101 -8.125 1.00 82.69 248 ALA A O 1
ATOM 1909 N N . GLN A 1 249 ? -3.778 2.236 -6.220 1.00 85.25 249 GLN A N 1
ATOM 1910 C CA . GLN A 1 249 ? -2.516 1.558 -5.884 1.00 85.25 249 GLN A CA 1
ATOM 1911 C C . GLN A 1 249 ? -2.740 0.052 -5.668 1.00 85.25 249 GLN A C 1
ATOM 1913 O O . GLN A 1 249 ? -2.056 -0.769 -6.278 1.00 85.25 249 GLN A O 1
ATOM 1918 N N . GLU A 1 250 ? -3.755 -0.329 -4.881 1.00 86.31 250 GLU A N 1
ATOM 1919 C CA . GLU A 1 250 ? -4.098 -1.742 -4.649 1.00 86.31 250 GLU A CA 1
ATOM 1920 C C . GLU A 1 250 ? -4.478 -2.476 -5.944 1.00 86.31 250 GLU A C 1
ATOM 1922 O O . GLU A 1 250 ? -3.966 -3.562 -6.243 1.00 86.31 250 GLU A O 1
ATOM 1927 N N . ASP A 1 251 ? -5.397 -1.901 -6.724 1.00 83.56 251 ASP A N 1
ATOM 1928 C CA . ASP A 1 251 ? -5.912 -2.557 -7.924 1.00 83.56 251 ASP A CA 1
ATOM 1929 C C . ASP A 1 251 ? -4.862 -2.637 -9.040 1.00 83.56 251 ASP A C 1
ATOM 1931 O O . ASP A 1 251 ? -4.737 -3.678 -9.696 1.00 83.56 251 ASP A O 1
ATOM 1935 N N . SER A 1 252 ? -4.089 -1.567 -9.244 1.00 83.06 252 SER A N 1
ATOM 1936 C CA . SER A 1 252 ? -3.031 -1.538 -10.256 1.00 83.06 252 SER A CA 1
ATOM 1937 C C . SER A 1 252 ? -1.917 -2.527 -9.926 1.00 83.06 252 SER A C 1
ATOM 1939 O O . SER A 1 252 ? -1.538 -3.299 -10.805 1.00 83.06 252 SER A O 1
ATOM 1941 N N . TRP A 1 253 ? -1.469 -2.603 -8.668 1.00 87.88 253 TRP A N 1
ATOM 1942 C CA . TRP A 1 253 ? -0.447 -3.561 -8.240 1.00 87.88 253 TRP A CA 1
ATOM 1943 C C . TRP A 1 253 ? -0.873 -5.004 -8.505 1.00 87.88 253 TRP A C 1
ATOM 1945 O O . TRP A 1 253 ? -0.147 -5.776 -9.133 1.00 87.88 253 TRP A O 1
ATOM 1955 N N . ARG A 1 254 ? -2.111 -5.358 -8.141 1.00 86.94 254 ARG A N 1
ATOM 1956 C CA . ARG A 1 254 ? -2.680 -6.680 -8.436 1.00 86.94 254 ARG A CA 1
ATOM 1957 C C . ARG A 1 254 ? -2.701 -6.978 -9.940 1.00 86.94 254 ARG A C 1
ATOM 1959 O O . ARG A 1 254 ? -2.370 -8.092 -10.349 1.00 86.94 254 ARG A O 1
ATOM 1966 N N . LYS A 1 255 ? -3.098 -6.006 -10.769 1.00 80.62 255 LYS A N 1
ATOM 1967 C CA . LYS A 1 255 ? -3.118 -6.148 -12.236 1.00 80.62 255 LYS A CA 1
ATOM 1968 C C . LYS A 1 255 ? -1.712 -6.302 -12.813 1.00 80.62 255 LYS A C 1
ATOM 1970 O O . LYS A 1 255 ? -1.527 -7.131 -13.699 1.00 80.62 255 LYS A O 1
ATOM 1975 N N . ILE A 1 256 ? -0.736 -5.561 -12.290 1.00 84.81 256 ILE A N 1
ATOM 1976 C CA . ILE A 1 256 ? 0.679 -5.657 -12.665 1.00 84.81 256 ILE A CA 1
ATOM 1977 C C . ILE A 1 256 ? 1.206 -7.057 -12.356 1.00 84.81 256 ILE A C 1
ATOM 1979 O O . ILE A 1 256 ? 1.704 -7.725 -13.260 1.00 84.81 256 ILE A O 1
ATOM 1983 N N . LEU A 1 257 ? 1.027 -7.543 -11.124 1.00 84.44 257 LEU A N 1
ATOM 1984 C CA . LEU A 1 257 ? 1.453 -8.890 -10.737 1.00 84.44 257 LEU A CA 1
ATOM 1985 C C . LEU A 1 257 ? 0.788 -9.964 -11.607 1.00 84.44 257 LEU A C 1
ATOM 1987 O O . LEU A 1 257 ? 1.470 -10.866 -12.089 1.00 84.44 257 LEU A O 1
ATOM 1991 N N . SER A 1 258 ? -0.517 -9.837 -11.875 1.00 81.56 258 SER A N 1
ATOM 1992 C CA . SER A 1 258 ? -1.248 -10.762 -12.750 1.00 81.56 258 SER A CA 1
ATOM 1993 C C . SER A 1 258 ? -0.725 -10.741 -14.188 1.00 81.56 258 SER A C 1
ATOM 1995 O O . SER A 1 258 ? -0.594 -11.798 -14.805 1.00 81.56 258 SER A O 1
ATOM 1997 N N . PHE A 1 259 ? -0.433 -9.558 -14.734 1.00 82.94 259 PHE A N 1
ATOM 1998 C CA . PHE A 1 259 ? 0.118 -9.400 -16.078 1.00 82.94 259 PHE A CA 1
ATOM 1999 C C . PHE A 1 259 ? 1.510 -10.031 -16.168 1.00 82.94 259 PHE A C 1
ATOM 2001 O O . PHE A 1 259 ? 1.755 -10.877 -17.028 1.00 82.94 259 PHE A O 1
ATOM 2008 N N . LEU A 1 260 ? 2.402 -9.687 -15.238 1.00 83.00 260 LEU A N 1
ATOM 2009 C CA . LEU A 1 260 ? 3.748 -10.248 -15.177 1.00 83.00 260 LEU A CA 1
ATOM 2010 C C . LEU A 1 260 ? 3.693 -11.771 -15.029 1.00 83.00 260 LEU A C 1
ATOM 2012 O O . LEU A 1 260 ? 4.361 -12.480 -15.776 1.00 83.00 260 LEU A O 1
ATOM 2016 N N . GLN A 1 261 ? 2.822 -12.300 -14.171 1.00 84.88 261 GLN A N 1
ATOM 2017 C CA . GLN A 1 261 ? 2.671 -13.743 -13.999 1.00 84.88 261 GLN A CA 1
ATOM 2018 C C . GLN A 1 261 ? 2.174 -14.416 -15.286 1.00 84.88 261 GLN A C 1
ATOM 2020 O O . GLN A 1 261 ? 2.716 -15.437 -15.718 1.00 84.88 261 GLN A O 1
ATOM 2025 N N . GLN A 1 262 ? 1.173 -13.838 -15.948 1.00 78.44 262 GLN A N 1
ATOM 2026 C CA . GLN A 1 262 ? 0.642 -14.376 -17.197 1.00 78.44 262 GLN A CA 1
ATOM 2027 C C . GLN A 1 262 ? 1.701 -14.401 -18.309 1.00 78.44 262 GLN A C 1
ATOM 2029 O O . GLN A 1 262 ? 1.817 -15.398 -19.023 1.00 78.44 262 GLN A O 1
ATOM 2034 N N . HIS A 1 263 ? 2.477 -13.328 -18.450 1.00 79.44 263 HIS A N 1
ATOM 2035 C CA . HIS A 1 263 ? 3.399 -13.155 -19.572 1.00 79.44 263 HIS A CA 1
ATOM 2036 C C . HIS A 1 263 ? 4.802 -13.724 -19.319 1.00 79.44 263 HIS A C 1
ATOM 2038 O O . HIS A 1 263 ? 5.461 -14.131 -20.275 1.00 79.44 263 HIS A O 1
ATOM 2044 N N . LEU A 1 264 ? 5.233 -13.818 -18.058 1.00 81.69 264 LEU A N 1
ATOM 2045 C CA . LEU A 1 264 ? 6.567 -14.286 -17.671 1.00 81.69 264 LEU A CA 1
ATOM 2046 C C . LEU A 1 264 ? 6.568 -15.678 -17.021 1.00 81.69 264 LEU A C 1
ATOM 2048 O O . LEU A 1 264 ? 7.588 -16.358 -17.046 1.00 81.69 264 LEU A O 1
ATOM 2052 N N . TYR A 1 265 ? 5.451 -16.174 -16.488 1.00 79.88 265 TYR A N 1
ATOM 2053 C CA . TYR A 1 265 ? 5.366 -17.551 -15.976 1.00 79.88 265 TYR A CA 1
ATOM 2054 C C . TYR A 1 265 ? 4.525 -18.459 -16.877 1.00 79.88 265 TYR A C 1
ATOM 2056 O O . TYR A 1 265 ? 4.962 -19.562 -17.224 1.00 79.88 265 TYR A O 1
ATOM 2064 N N . CYS A 1 266 ? 3.359 -17.980 -17.311 1.00 68.25 266 CYS A N 1
ATOM 2065 C CA . CYS A 1 266 ? 2.315 -18.792 -17.938 1.00 68.25 266 CYS A CA 1
ATOM 2066 C C . CYS A 1 266 ? 2.197 -18.581 -19.456 1.00 68.25 266 CYS A C 1
ATOM 2068 O O . CYS A 1 266 ? 1.103 -18.340 -19.971 1.00 68.25 266 CYS A O 1
ATOM 2070 N N . ARG A 1 267 ? 3.287 -18.714 -20.223 1.00 60.56 267 ARG A N 1
ATOM 2071 C CA . ARG A 1 267 ? 3.154 -18.675 -21.686 1.00 60.56 267 ARG A CA 1
ATOM 2072 C C . ARG A 1 267 ? 2.435 -19.940 -22.173 1.00 60.56 267 ARG A C 1
ATOM 2074 O O . ARG A 1 267 ? 2.981 -21.041 -22.112 1.00 60.56 267 ARG A O 1
ATOM 2081 N N . HIS A 1 268 ? 1.204 -19.784 -22.670 1.00 53.47 268 HIS A N 1
ATOM 2082 C CA . HIS A 1 268 ? 0.560 -20.811 -23.490 1.00 53.47 268 HIS A CA 1
ATOM 2083 C C . HIS A 1 268 ? 1.489 -21.117 -24.664 1.00 53.47 268 HIS A C 1
ATOM 2085 O O . HIS A 1 268 ? 1.929 -20.195 -25.353 1.00 53.47 268 HIS A O 1
ATOM 2091 N N . LYS A 1 269 ? 1.794 -22.402 -24.890 1.00 45.28 269 LYS A N 1
ATOM 2092 C CA . LYS A 1 269 ? 2.451 -22.835 -26.126 1.00 45.28 269 LYS A CA 1
ATOM 2093 C C . LYS A 1 269 ? 1.640 -22.260 -27.283 1.00 45.28 269 LYS A C 1
ATOM 2095 O O . LYS A 1 269 ? 0.489 -22.652 -27.471 1.00 45.28 269 LYS A O 1
ATOM 2100 N N . ALA A 1 270 ? 2.219 -21.317 -28.024 1.00 42.88 270 ALA A N 1
ATOM 2101 C CA . ALA A 1 270 ? 1.687 -20.962 -29.326 1.00 42.88 270 ALA A CA 1
ATOM 2102 C C . ALA A 1 270 ? 1.602 -22.276 -30.109 1.00 42.88 270 ALA A C 1
ATOM 2104 O O . ALA A 1 270 ? 2.599 -22.993 -30.215 1.00 42.88 270 ALA A O 1
ATOM 2105 N N . LYS A 1 271 ? 0.395 -22.652 -30.543 1.00 40.06 271 LYS A N 1
ATOM 2106 C CA . LYS A 1 271 ? 0.241 -23.752 -31.491 1.00 40.06 271 LYS A CA 1
ATOM 2107 C C . LYS A 1 271 ? 1.006 -23.331 -32.747 1.00 40.06 271 LYS A C 1
ATOM 2109 O O . LYS A 1 271 ? 0.617 -22.347 -33.371 1.00 40.06 271 LYS A O 1
ATOM 2114 N N . LEU A 1 272 ? 2.125 -24.011 -33.002 1.00 38.00 272 LEU A N 1
ATOM 2115 C CA . LEU A 1 272 ? 2.780 -24.053 -34.309 1.00 38.00 272 LEU A CA 1
ATOM 2116 C C . LEU A 1 272 ? 1.812 -24.638 -35.340 1.00 38.00 272 LEU A C 1
ATOM 2118 O O . LEU A 1 272 ? 1.039 -25.548 -34.950 1.00 38.00 272 LEU A O 1
#

pLDDT: mean 74.37, std 18.37, range [23.56, 97.69]

InterPro domains:
  IPR006862 Acyl-CoA thioester hydrolase/bile acid-CoA amino acid N-acetyltransferase [PF04775] (27-106)
  IPR014940 BAAT/Acyl-CoA thioester hydrolase C-terminal [PF08840] (205-265)
  IPR029058 Alpha/Beta hydrolase fold [G3DSA:3.40.50.1820] (118-203)
  IPR029058 Alpha/Beta hydrolase fold [G3DSA:3.40.50.1820] (204-271)
  IPR029058 Alpha/Beta hydrolase fold [SSF53474] (77-264)
  IPR042490 Acyl-CoA thioester hydrolase/BAAT, N-terminal [G3DSA:2.60.40.2240] (4-117)